Protein AF-0000000085726934 (afdb_homodimer)

Structure (mmCIF, N/CA/C/O backbone):
data_AF-0000000085726934-model_v1
#
loop_
_entity.id
_entity.type
_entity.pdbx_description
1 polymer 'DUF659 domain-containing protein'
#
loop_
_atom_site.group_PDB
_atom_site.id
_atom_site.type_symbol
_atom_site.label_atom_id
_atom_site.label_alt_id
_atom_site.label_comp_id
_atom_site.label_asym_id
_atom_site.label_entity_id
_atom_site.label_seq_id
_atom_site.pdbx_PDB_ins_code
_atom_site.Cartn_x
_atom_site.Cartn_y
_atom_site.Cartn_z
_atom_site.occupancy
_atom_site.B_iso_or_equiv
_atom_site.auth_seq_id
_atom_site.auth_comp_id
_atom_site.auth_asym_id
_atom_site.auth_atom_id
_atom_site.pdbx_PDB_model_num
ATOM 1 N N . MET A 1 1 ? -6.285 32.312 -2.844 1 32.03 1 MET A N 1
ATOM 2 C CA . MET A 1 1 ? -5.105 31.703 -2.227 1 32.03 1 MET A CA 1
ATOM 3 C C . MET A 1 1 ? -4.43 30.734 -3.186 1 32.03 1 MET A C 1
ATOM 5 O O . MET A 1 1 ? -5.094 29.906 -3.812 1 32.03 1 MET A O 1
ATOM 9 N N . LYS A 1 2 ? -3.428 31.094 -4.066 1 35.03 2 LYS A N 1
ATOM 10 C CA . LYS A 1 2 ? -2.637 30.422 -5.094 1 35.03 2 LYS A CA 1
ATOM 11 C C . LYS A 1 2 ? -2.084 29.094 -4.586 1 35.03 2 LYS A C 1
ATOM 13 O O . LYS A 1 2 ? -1.324 29.062 -3.615 1 35.03 2 LYS A O 1
ATOM 18 N N . GLN A 1 3 ? -2.773 28.094 -4.355 1 40.31 3 GLN A N 1
ATOM 19 C CA . GLN A 1 3 ? -2.27 26.781 -3.967 1 40.31 3 GLN A CA 1
ATOM 20 C C . GLN A 1 3 ? -0.998 26.438 -4.734 1 40.31 3 GLN A C 1
ATOM 22 O O . GLN A 1 3 ? -1.012 26.344 -5.965 1 40.31 3 GLN A O 1
ATOM 27 N N . SER A 1 4 ? 0.284 27.031 -4.434 1 38.62 4 SER A N 1
ATOM 28 C CA . SER A 1 4 ? 1.65 27.125 -4.938 1 38.62 4 SER A CA 1
ATOM 29 C C . SER A 1 4 ? 2.057 25.844 -5.668 1 38.62 4 SER A C 1
ATOM 31 O O . SER A 1 4 ? 1.816 24.734 -5.176 1 38.62 4 SER A O 1
ATOM 33 N N . THR A 1 5 ? 2.117 25.641 -6.93 1 44.34 5 THR A N 1
ATOM 34 C CA . THR A 1 5 ? 2.861 24.844 -7.895 1 44.34 5 THR A CA 1
ATOM 35 C C . THR A 1 5 ? 4.199 24.391 -7.309 1 44.34 5 THR A C 1
ATOM 37 O O . THR A 1 5 ? 4.984 23.719 -7.98 1 44.34 5 THR A O 1
ATOM 40 N N . LEU A 1 6 ? 4.773 25.125 -6.348 1 45.66 6 LEU A N 1
ATOM 41 C CA . LEU A 1 6 ? 6.039 25 -5.629 1 45.66 6 LEU A CA 1
ATOM 42 C C . LEU A 1 6 ? 6.18 23.625 -5.004 1 45.66 6 LEU A C 1
ATOM 44 O O . LEU A 1 6 ? 7.297 23.156 -4.746 1 45.66 6 LEU A O 1
ATOM 48 N N . ASP A 1 7 ? 5.094 22.922 -4.637 1 50.38 7 ASP A N 1
ATOM 49 C CA . ASP A 1 7 ? 5.117 21.703 -3.82 1 50.38 7 ASP A CA 1
ATOM 50 C C . ASP A 1 7 ? 5.574 20.5 -4.637 1 50.38 7 ASP A C 1
ATOM 52 O O . ASP A 1 7 ? 6.234 19.609 -4.109 1 50.38 7 ASP A O 1
ATOM 56 N N . LYS A 1 8 ? 5.145 20.406 -5.93 1 52.5 8 LYS A N 1
ATOM 57 C CA . LYS A 1 8 ? 5.555 19.312 -6.797 1 52.5 8 LYS A CA 1
ATOM 58 C C . LYS A 1 8 ? 7.07 19.281 -6.973 1 52.5 8 LYS A C 1
ATOM 60 O O . LYS A 1 8 ? 7.656 18.234 -7.23 1 52.5 8 LYS A O 1
ATOM 65 N N . HIS A 1 9 ? 7.715 20.5 -6.996 1 61.72 9 HIS A N 1
ATOM 66 C CA . HIS A 1 9 ? 9.156 20.578 -7.203 1 61.72 9 HIS A CA 1
ATOM 67 C C . HIS A 1 9 ? 9.898 20.641 -5.875 1 61.72 9 HIS A C 1
ATOM 69 O O . HIS A 1 9 ? 11.031 21.125 -5.816 1 61.72 9 HIS A O 1
ATOM 75 N N . ASN A 1 10 ? 9.242 20.359 -4.867 1 79.12 10 ASN A N 1
ATOM 76 C CA . ASN A 1 10 ? 9.914 20.312 -3.574 1 79.12 10 ASN A CA 1
ATOM 77 C C . ASN A 1 10 ? 10.844 19.109 -3.473 1 79.12 10 ASN A C 1
ATOM 79 O O . ASN A 1 10 ? 10.398 17.969 -3.549 1 79.12 10 ASN A O 1
ATOM 83 N N . PRO A 1 11 ? 12.141 19.406 -3.58 1 88.25 11 PRO A N 1
ATOM 84 C CA . PRO A 1 11 ? 13.117 18.312 -3.527 1 88.25 11 PRO A CA 1
ATOM 85 C C . PRO A 1 11 ? 12.836 17.328 -2.395 1 88.25 11 PRO A C 1
ATOM 87 O O . PRO A 1 11 ? 13.086 16.125 -2.537 1 88.25 11 PRO A O 1
ATOM 90 N N . THR A 1 12 ? 12.359 17.781 -1.267 1 89.62 12 THR A N 1
ATOM 91 C CA . THR A 1 12 ? 12.047 16.891 -0.143 1 89.62 12 THR A CA 1
ATOM 92 C C . THR A 1 12 ? 10.922 15.938 -0.503 1 89.62 12 THR A C 1
ATOM 94 O O . THR A 1 12 ? 10.992 14.742 -0.196 1 89.62 12 THR A O 1
ATOM 97 N N . LYS A 1 13 ? 9.883 16.469 -1.166 1 91.88 13 LYS A N 1
ATOM 98 C CA . LYS A 1 13 ? 8.758 15.617 -1.562 1 91.88 13 LYS A CA 1
ATOM 99 C C . LYS A 1 13 ? 9.195 14.586 -2.6 1 91.88 13 LYS A C 1
ATOM 101 O O . LYS A 1 13 ? 8.727 13.445 -2.582 1 91.88 13 LYS A O 1
ATOM 106 N N . GLN A 1 14 ? 10.008 15.039 -3.479 1 93.44 14 GLN A N 1
ATOM 107 C CA . GLN A 1 14 ? 10.531 14.117 -4.477 1 93.44 14 GLN A CA 1
ATOM 108 C C . GLN A 1 14 ? 11.297 12.969 -3.814 1 93.44 14 GLN A C 1
ATOM 110 O O . GLN A 1 14 ? 11.156 11.812 -4.215 1 93.44 14 GLN A O 1
ATOM 115 N N . LYS A 1 15 ? 12.156 13.25 -2.879 1 93.69 15 LYS A N 1
ATOM 116 C CA . LYS A 1 15 ? 12.906 12.227 -2.152 1 93.69 15 LYS A CA 1
ATOM 117 C C . LYS A 1 15 ? 11.961 11.281 -1.412 1 93.69 15 LYS A C 1
ATOM 119 O O . LYS A 1 15 ? 12.156 10.07 -1.427 1 93.69 15 LYS A O 1
ATOM 124 N N . LEU A 1 16 ? 10.945 11.844 -0.78 1 95 16 LEU A N 1
ATOM 125 C CA . LEU A 1 16 ? 9.984 11.023 -0.05 1 95 16 LEU A CA 1
ATOM 126 C C . LEU A 1 16 ? 9.211 10.117 -0.998 1 95 16 LEU A C 1
ATOM 128 O O . LEU A 1 16 ? 8.914 8.969 -0.657 1 95 16 LEU A O 1
ATOM 132 N N . LYS A 1 17 ? 8.891 10.641 -2.148 1 96.06 17 LYS A N 1
ATOM 133 C CA . LYS A 1 17 ? 8.227 9.852 -3.174 1 96.06 17 LYS A CA 1
ATOM 134 C C . LYS A 1 17 ? 9.078 8.648 -3.574 1 96.06 17 LYS A C 1
ATOM 136 O O . LYS A 1 17 ? 8.578 7.52 -3.631 1 96.06 17 LYS A O 1
ATOM 141 N N . GLU A 1 18 ? 10.305 8.914 -3.818 1 93.56 18 GLU A N 1
ATOM 142 C CA . GLU A 1 18 ? 11.211 7.852 -4.234 1 93.56 18 GLU A CA 1
ATOM 143 C C . GLU A 1 18 ? 11.383 6.801 -3.137 1 93.56 18 GLU A C 1
ATOM 145 O O . GLU A 1 18 ? 11.445 5.605 -3.42 1 93.56 18 GLU A O 1
ATOM 150 N N . ILE A 1 19 ? 11.477 7.211 -1.925 1 94.88 19 ILE A N 1
ATOM 151 C CA . ILE A 1 19 ? 11.586 6.289 -0.799 1 94.88 19 ILE A CA 1
ATOM 152 C C . ILE A 1 19 ? 10.336 5.418 -0.722 1 94.88 19 ILE A C 1
ATOM 154 O O . ILE A 1 19 ? 10.438 4.199 -0.559 1 94.88 19 ILE A O 1
ATOM 158 N N . ALA A 1 20 ? 9.195 6.023 -0.859 1 97.5 20 ALA A N 1
ATOM 159 C CA . ALA A 1 20 ? 7.945 5.277 -0.787 1 97.5 20 ALA A CA 1
ATOM 160 C C . ALA A 1 20 ? 7.844 4.262 -1.92 1 97.5 20 ALA A C 1
ATOM 162 O O . ALA A 1 20 ? 7.414 3.125 -1.706 1 97.5 20 ALA A O 1
ATOM 163 N N . TRP A 1 21 ? 8.242 4.688 -3.111 1 96.56 21 TRP A N 1
ATOM 164 C CA . TRP A 1 21 ? 8.234 3.781 -4.254 1 96.56 21 TRP A CA 1
ATOM 165 C C . TRP A 1 21 ? 9.18 2.605 -4.027 1 96.56 21 TRP A C 1
ATOM 167 O O . TRP A 1 21 ? 8.844 1.461 -4.34 1 96.56 21 TRP A O 1
ATOM 177 N N . ASP A 1 22 ? 10.312 2.854 -3.447 1 94.88 22 ASP A N 1
ATOM 178 C CA . ASP A 1 22 ? 11.281 1.804 -3.152 1 94.88 22 ASP A CA 1
ATOM 179 C C . ASP A 1 22 ? 10.719 0.813 -2.131 1 94.88 22 ASP A C 1
ATOM 181 O O . ASP A 1 22 ? 10.883 -0.399 -2.285 1 94.88 22 ASP A O 1
ATOM 185 N N . LYS A 1 23 ? 10.117 1.335 -1.142 1 95.44 23 LYS A N 1
ATOM 186 C CA . LYS A 1 23 ? 9.555 0.474 -0.104 1 95.44 23 LYS A CA 1
ATOM 187 C C . LYS A 1 23 ? 8.398 -0.362 -0.649 1 95.44 23 LYS A C 1
ATOM 189 O O . LYS A 1 23 ? 8.242 -1.527 -0.278 1 95.44 23 LYS A O 1
ATOM 194 N N . PHE A 1 24 ? 7.656 0.234 -1.553 1 97.38 24 PHE A N 1
ATOM 195 C CA . PHE A 1 24 ? 6.609 -0.524 -2.225 1 97.38 24 PHE A CA 1
ATOM 196 C C . PHE A 1 24 ? 7.203 -1.675 -3.029 1 97.38 24 PHE A C 1
ATOM 198 O O . PHE A 1 24 ? 6.73 -2.811 -2.941 1 97.38 24 PHE A O 1
ATOM 205 N N . ALA A 1 25 ? 8.156 -1.318 -3.807 1 93.56 25 ALA A N 1
ATOM 206 C CA . ALA A 1 25 ? 8.773 -2.328 -4.664 1 93.56 25 ALA A CA 1
ATOM 207 C C . ALA A 1 25 ? 9.383 -3.455 -3.832 1 93.56 25 ALA A C 1
ATOM 209 O O . ALA A 1 25 ? 9.234 -4.633 -4.168 1 93.56 25 ALA A O 1
ATOM 210 N N . GLU A 1 26 ? 10.086 -3.119 -2.75 1 93.12 26 GLU A N 1
ATOM 211 C CA . GLU A 1 26 ? 10.656 -4.113 -1.846 1 93.12 26 GLU A CA 1
ATOM 212 C C . GLU A 1 26 ? 9.586 -5.074 -1.339 1 93.12 26 GLU A C 1
ATOM 214 O O . GLU A 1 26 ? 9.758 -6.293 -1.42 1 93.12 26 GLU A O 1
ATOM 219 N N . TRP A 1 27 ? 8.523 -4.523 -0.876 1 93.88 27 TRP A N 1
ATOM 220 C CA . TRP A 1 27 ? 7.426 -5.34 -0.371 1 93.88 27 TRP A CA 1
ATOM 221 C C . TRP A 1 27 ? 6.785 -6.148 -1.495 1 93.88 27 TRP A C 1
ATOM 223 O O . TRP A 1 27 ? 6.543 -7.348 -1.344 1 93.88 27 TRP A O 1
ATOM 233 N N . GLY A 1 28 ? 6.496 -5.48 -2.643 1 93.06 28 GLY A N 1
ATOM 234 C CA . GLY A 1 28 ? 5.863 -6.152 -3.768 1 93.06 28 GLY A CA 1
ATOM 235 C C . GLY A 1 28 ? 6.645 -7.355 -4.258 1 93.06 28 GLY A C 1
ATOM 236 O O . GLY A 1 28 ? 6.066 -8.414 -4.504 1 93.06 28 GLY A O 1
ATOM 237 N N . TYR A 1 29 ? 7.914 -7.148 -4.348 1 86.12 29 TYR A N 1
ATOM 238 C CA . TYR A 1 29 ? 8.758 -8.234 -4.828 1 86.12 29 TYR A CA 1
ATOM 239 C C . TYR A 1 29 ? 8.859 -9.344 -3.791 1 86.12 29 TYR A C 1
ATOM 241 O O . TYR A 1 29 ? 8.883 -10.531 -4.137 1 86.12 29 TYR A O 1
ATOM 249 N N . GLU A 1 30 ? 8.953 -9 -2.518 1 86.5 30 GLU A N 1
ATOM 250 C CA . GLU A 1 30 ? 9.016 -9.961 -1.421 1 86.5 30 GLU A CA 1
ATOM 251 C C . GLU A 1 30 ? 7.785 -10.867 -1.411 1 86.5 30 GLU A C 1
ATOM 253 O O . GLU A 1 30 ? 7.898 -12.078 -1.187 1 86.5 30 GLU A O 1
ATOM 258 N N . VAL A 1 31 ? 6.602 -10.312 -1.727 1 85.62 31 VAL A N 1
ATOM 259 C CA . VAL A 1 31 ? 5.371 -11.086 -1.6 1 85.62 31 VAL A CA 1
ATOM 260 C C . VAL A 1 31 ? 4.957 -11.625 -2.967 1 85.62 31 VAL A C 1
ATOM 262 O O . VAL A 1 31 ? 3.922 -12.281 -3.094 1 85.62 31 VAL A O 1
ATOM 265 N N . GLY A 1 32 ? 5.66 -11.352 -4.012 1 84.38 32 GLY A N 1
ATOM 266 C CA . GLY A 1 32 ? 5.363 -11.859 -5.344 1 84.38 32 GLY A CA 1
ATOM 267 C C . GLY A 1 32 ? 4.199 -11.141 -6.008 1 84.38 32 GLY A C 1
ATOM 268 O O . GLY A 1 32 ? 3.391 -11.766 -6.695 1 84.38 32 GLY A O 1
ATOM 269 N N . LEU A 1 33 ? 4.086 -9.82 -5.812 1 89.69 33 LEU A N 1
ATOM 270 C CA . LEU A 1 33 ? 3.027 -9.008 -6.406 1 89.69 33 LEU A CA 1
ATOM 271 C C . LEU A 1 33 ? 3.236 -8.859 -7.91 1 89.69 33 LEU A C 1
ATOM 273 O O . LEU A 1 33 ? 4.328 -8.508 -8.359 1 89.69 33 LEU A O 1
ATOM 277 N N . ALA A 1 34 ? 2.135 -9.18 -8.695 1 84.62 34 ALA A N 1
ATOM 278 C CA . ALA A 1 34 ? 2.201 -9.039 -10.148 1 84.62 34 ALA A CA 1
ATOM 279 C C . ALA A 1 34 ? 2.443 -7.586 -10.547 1 84.62 34 ALA A C 1
ATOM 281 O O . ALA A 1 34 ? 1.939 -6.668 -9.898 1 84.62 34 ALA A O 1
ATOM 282 N N . PHE A 1 35 ? 3.129 -7.379 -11.656 1 88.38 35 PHE A N 1
ATOM 283 C CA . PHE A 1 35 ? 3.461 -6.035 -12.109 1 88.38 35 PHE A CA 1
ATOM 284 C C . PHE A 1 35 ? 2.199 -5.262 -12.484 1 88.38 35 PHE A C 1
ATOM 286 O O . PHE A 1 35 ? 2.145 -4.043 -12.328 1 88.38 35 PHE A O 1
ATOM 293 N N . ASN A 1 36 ? 1.195 -5.914 -12.891 1 85.5 36 ASN A N 1
ATOM 294 C CA . ASN A 1 36 ? -0.034 -5.266 -13.328 1 85.5 36 ASN A CA 1
ATOM 295 C C . ASN A 1 36 ? -0.847 -4.738 -12.156 1 85.5 36 ASN A C 1
ATOM 297 O O . ASN A 1 36 ? -1.786 -3.961 -12.336 1 85.5 36 ASN A O 1
ATOM 301 N N . ALA A 1 37 ? -0.494 -5.078 -10.969 1 90.88 37 ALA A N 1
ATOM 302 C CA . ALA A 1 37 ? -1.221 -4.676 -9.766 1 90.88 37 ALA A CA 1
ATOM 303 C C . ALA A 1 37 ? -1.262 -3.156 -9.633 1 90.88 37 ALA A C 1
ATOM 305 O O . ALA A 1 37 ? -2.166 -2.605 -9 1 90.88 37 ALA A O 1
ATOM 306 N N . VAL A 1 38 ? -0.292 -2.436 -10.266 1 95.25 38 VAL A N 1
ATOM 307 C CA . VAL A 1 38 ? -0.207 -0.988 -10.094 1 95.25 38 VAL A CA 1
ATOM 308 C C . VAL A 1 38 ? -1.044 -0.292 -11.164 1 95.25 38 VAL A C 1
ATOM 310 O O . VAL A 1 3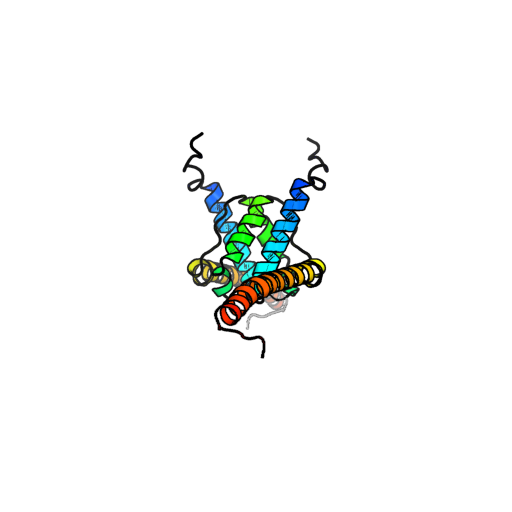8 ? -1.196 0.931 -11.141 1 95.25 38 VAL A O 1
ATOM 313 N N . ARG A 1 39 ? -1.614 -1.098 -12.062 1 90.44 39 ARG A N 1
ATOM 314 C CA . ARG A 1 39 ? -2.393 -0.515 -13.148 1 90.44 39 ARG A CA 1
ATOM 315 C C . ARG A 1 39 ? -3.826 -0.234 -12.711 1 90.44 39 ARG A C 1
ATOM 317 O O . ARG A 1 39 ? -4.559 0.491 -13.383 1 90.44 39 ARG A O 1
ATOM 324 N N . THR A 1 40 ? -4.23 -0.788 -11.586 1 91.19 40 THR A N 1
ATOM 325 C CA . THR A 1 40 ? -5.609 -0.656 -11.133 1 91.19 40 THR A CA 1
ATOM 326 C C . THR A 1 40 ? -5.836 0.707 -10.484 1 91.19 40 THR A C 1
ATOM 328 O O . THR A 1 40 ? -5.004 1.173 -9.695 1 91.19 40 THR A O 1
ATOM 331 N N . PRO A 1 41 ? -6.918 1.328 -10.836 1 93.75 41 PRO A N 1
ATOM 332 C CA . PRO A 1 41 ? -7.234 2.607 -10.195 1 93.75 41 PRO A CA 1
ATOM 333 C C . PRO A 1 41 ? -7.332 2.5 -8.672 1 93.75 41 PRO A C 1
ATOM 335 O O . PRO A 1 41 ? -7.039 3.465 -7.961 1 93.75 41 PRO A O 1
ATOM 338 N N . SER A 1 42 ? -7.703 1.332 -8.195 1 93.5 42 SER A N 1
ATOM 339 C CA . SER A 1 42 ? -7.84 1.111 -6.758 1 93.5 42 SER A CA 1
ATOM 340 C C . SER A 1 42 ? -6.496 1.245 -6.047 1 93.5 42 SER A C 1
ATOM 342 O O . SER A 1 42 ? -6.445 1.592 -4.867 1 93.5 42 SER A O 1
ATOM 344 N N . PHE A 1 43 ? -5.445 1.066 -6.812 1 97.56 43 PHE A N 1
ATOM 345 C CA . PHE A 1 43 ? -4.129 1.206 -6.199 1 97.56 43 PHE A CA 1
ATOM 346 C C . PHE A 1 43 ? -3.85 2.66 -5.84 1 97.56 43 PHE A C 1
ATOM 348 O O . PHE A 1 43 ? -3.436 2.959 -4.719 1 97.56 43 PHE A O 1
ATOM 355 N N . GLN A 1 44 ? -4.055 3.557 -6.738 1 98.06 44 GLN A N 1
ATOM 356 C CA . GLN A 1 44 ? -3.865 4.973 -6.449 1 98.06 44 GLN A CA 1
ATOM 357 C C . GLN A 1 44 ? -4.785 5.43 -5.316 1 98.06 44 GLN A C 1
ATOM 359 O O . GLN A 1 44 ? -4.395 6.25 -4.484 1 98.06 44 GLN A O 1
ATOM 364 N N . ALA A 1 45 ? -5.992 4.91 -5.281 1 97.5 45 ALA A N 1
ATOM 365 C CA . ALA A 1 45 ? -6.934 5.238 -4.215 1 97.5 45 ALA A CA 1
ATOM 366 C C . ALA A 1 45 ? -6.398 4.793 -2.855 1 97.5 45 ALA A C 1
ATOM 368 O O . ALA A 1 45 ? -6.523 5.52 -1.865 1 97.5 45 ALA A O 1
ATOM 369 N N . PHE A 1 46 ? -5.832 3.576 -2.836 1 98 46 PHE A N 1
ATOM 370 C CA . PHE A 1 46 ? -5.199 3.043 -1.634 1 98 46 PHE A CA 1
ATOM 371 C C . PHE A 1 46 ? -4.062 3.945 -1.174 1 98 46 PHE A C 1
ATOM 373 O O . PHE A 1 46 ? -4.008 4.34 -0.008 1 98 46 PHE A O 1
ATOM 380 N N . ILE A 1 47 ? -3.156 4.41 -2.1 1 98.56 47 ILE A N 1
ATOM 381 C CA . ILE A 1 47 ? -2.016 5.266 -1.786 1 98.56 47 ILE A CA 1
ATOM 382 C C . ILE A 1 47 ? -2.51 6.605 -1.243 1 98.56 47 ILE A C 1
ATOM 384 O O . ILE A 1 47 ? -1.983 7.109 -0.249 1 98.56 47 ILE A O 1
ATOM 388 N N . HIS A 1 48 ? -3.539 7.129 -1.854 1 98.12 48 HIS A N 1
ATOM 389 C CA . HIS A 1 48 ? -4.09 8.398 -1.396 1 98.12 48 HIS A CA 1
ATOM 390 C C . HIS A 1 48 ? -4.668 8.273 0.009 1 98.12 48 HIS A C 1
ATOM 392 O O . HIS A 1 48 ? -4.496 9.172 0.838 1 98.12 48 HIS A O 1
ATOM 398 N N . ALA A 1 49 ? -5.348 7.227 0.296 1 97.94 49 ALA A N 1
ATOM 399 C CA . ALA A 1 49 ? -5.969 7.027 1.604 1 97.94 49 ALA A CA 1
ATOM 400 C C . ALA A 1 49 ? -4.914 6.957 2.705 1 97.94 49 ALA A C 1
ATOM 402 O O . ALA A 1 49 ? -5.098 7.52 3.787 1 97.94 49 ALA A O 1
ATOM 403 N N . VAL A 1 50 ? -3.848 6.238 2.434 1 98.25 50 VAL A N 1
ATOM 404 C CA . VAL A 1 50 ? -2.756 6.18 3.4 1 98.25 50 VAL A CA 1
ATOM 405 C C . VAL A 1 50 ? -2.176 7.574 3.611 1 98.25 50 VAL A C 1
ATOM 407 O O . VAL A 1 50 ? -1.903 7.977 4.746 1 98.25 50 VAL A O 1
ATOM 410 N N . GLY A 1 51 ? -1.94 8.266 2.518 1 97.88 51 GLY A N 1
ATOM 411 C CA . GLY A 1 51 ? -1.439 9.625 2.607 1 97.88 51 GLY A CA 1
ATOM 412 C C . GLY A 1 51 ? -2.348 10.547 3.402 1 97.88 51 GLY A C 1
ATOM 413 O O . GLY A 1 51 ? -1.872 11.43 4.117 1 97.88 51 GLY A O 1
ATOM 414 N N . ASP A 1 52 ? -3.641 10.375 3.26 1 96.69 52 ASP A N 1
ATOM 415 C CA . ASP A 1 52 ? -4.613 11.18 3.99 1 96.69 52 ASP A CA 1
ATOM 416 C C . ASP A 1 52 ? -4.496 10.953 5.496 1 96.69 52 ASP A C 1
ATOM 418 O O . ASP A 1 52 ? -4.699 11.875 6.289 1 96.69 52 ASP A O 1
ATOM 422 N N . TYR A 1 53 ? -4.305 9.711 5.867 1 96 53 TYR A N 1
ATOM 423 C CA . TYR A 1 53 ? -4.043 9.438 7.273 1 96 53 TYR A CA 1
ATOM 424 C C . TYR A 1 53 ? -2.781 10.141 7.746 1 96 53 TYR A C 1
ATOM 426 O O . TYR A 1 53 ? -2.773 10.766 8.812 1 96 53 TYR A O 1
ATOM 434 N N . GLY A 1 54 ? -1.647 9.883 6.926 1 95.81 54 GLY A N 1
ATOM 435 C CA . GLY A 1 54 ? -0.398 10.555 7.25 1 95.81 54 GLY A CA 1
ATOM 436 C C . GLY A 1 54 ? 0.566 9.68 8.023 1 95.81 54 GLY A C 1
ATOM 437 O O . GLY A 1 54 ? 0.506 8.453 7.934 1 95.81 54 GLY A O 1
ATOM 438 N N . ARG A 1 55 ? 1.446 10.328 8.688 1 96.06 55 ARG A N 1
ATOM 439 C CA . ARG A 1 55 ? 2.562 9.656 9.352 1 96.06 55 ARG A CA 1
ATOM 440 C C . ARG A 1 55 ? 2.068 8.734 10.461 1 96.06 55 ARG A C 1
ATOM 442 O O . ARG A 1 55 ? 1.159 9.094 11.211 1 96.06 55 ARG A O 1
ATOM 449 N N . GLY A 1 56 ? 2.721 7.551 10.508 1 94.81 56 GLY A N 1
ATOM 450 C CA . GLY A 1 56 ? 2.504 6.676 11.648 1 94.81 56 GLY A CA 1
ATOM 451 C C . GLY A 1 56 ? 1.294 5.773 11.484 1 94.81 56 GLY A C 1
ATOM 452 O O . GLY A 1 56 ? 0.816 5.191 12.461 1 94.81 56 GLY A O 1
ATOM 453 N N . MET A 1 57 ? 0.797 5.645 10.352 1 96.12 57 MET A N 1
ATOM 454 C CA . MET A 1 57 ? -0.377 4.797 10.164 1 96.12 57 MET A CA 1
ATOM 455 C C . MET A 1 57 ? -0.036 3.332 10.406 1 96.12 57 MET A C 1
ATOM 457 O O . MET A 1 57 ? 0.942 2.818 9.867 1 96.12 57 MET A O 1
ATOM 461 N N . PRO A 1 58 ? -0.874 2.686 11.156 1 97 58 PRO A N 1
ATOM 462 C CA . PRO A 1 58 ? -0.651 1.243 11.297 1 97 58 PRO A CA 1
ATOM 463 C C . PRO A 1 58 ? -1.176 0.451 10.102 1 97 58 PRO A C 1
ATOM 465 O O . PRO A 1 58 ? -2.225 0.787 9.547 1 97 58 PRO A O 1
ATOM 468 N N . ALA A 1 59 ? -0.42 -0.561 9.648 1 97.19 59 ALA A N 1
ATOM 469 C CA . ALA A 1 59 ? -0.902 -1.499 8.641 1 97.19 59 ALA A CA 1
ATOM 470 C C . ALA A 1 59 ? -1.949 -2.443 9.227 1 97.19 59 ALA A C 1
ATOM 472 O O . ALA A 1 59 ? -1.964 -2.693 10.43 1 97.19 59 ALA A O 1
ATOM 473 N N . PRO A 1 60 ? -2.838 -2.902 8.422 1 95.81 60 PRO A N 1
ATOM 474 C CA . PRO A 1 60 ? -3.758 -3.926 8.922 1 95.81 60 PRO A CA 1
ATOM 475 C C . PRO A 1 60 ? -3.047 -5.227 9.297 1 95.81 60 PRO A C 1
ATOM 477 O O . PRO A 1 60 ? -2.055 -5.594 8.664 1 95.81 60 PRO A O 1
ATOM 480 N N . SER A 1 61 ? -3.594 -5.82 10.266 1 92.94 61 SER A N 1
ATOM 481 C CA . SER A 1 61 ? -3.09 -7.137 10.641 1 92.94 61 SER A CA 1
ATOM 482 C C . SER A 1 61 ? -3.65 -8.219 9.734 1 92.94 61 SER A C 1
ATOM 484 O O . SER A 1 61 ? -4.582 -7.977 8.961 1 92.94 61 SER A O 1
ATOM 486 N N . TYR A 1 62 ? -3.018 -9.406 9.906 1 89.44 62 TYR A N 1
ATOM 487 C CA . TYR A 1 62 ? -3.475 -10.586 9.172 1 89.44 62 TYR A CA 1
ATOM 488 C C . TYR A 1 62 ? -4.949 -10.859 9.453 1 89.44 62 TYR A C 1
ATOM 490 O O . TYR A 1 62 ? -5.727 -11.109 8.531 1 89.44 62 TYR A O 1
ATOM 498 N N . HIS A 1 63 ? -5.355 -10.773 10.672 1 88.25 63 HIS A N 1
ATOM 499 C CA . HIS A 1 63 ? -6.738 -11.039 11.055 1 88.25 63 HIS A CA 1
ATOM 500 C C . HIS A 1 63 ? -7.684 -10 10.453 1 88.25 63 HIS A C 1
ATOM 502 O O . HIS A 1 63 ? -8.742 -10.352 9.93 1 88.25 63 HIS A O 1
ATOM 508 N N . GLN A 1 64 ? -7.324 -8.766 10.484 1 90.94 64 GLN A N 1
ATOM 509 C CA . GLN A 1 64 ? -8.141 -7.711 9.898 1 90.94 64 GLN A CA 1
ATOM 510 C C . GLN A 1 64 ? -8.305 -7.914 8.391 1 90.94 64 GLN A C 1
ATOM 512 O O . GLN A 1 64 ? -9.406 -7.805 7.863 1 90.94 64 GLN A O 1
ATOM 517 N N . TYR A 1 65 ? -7.195 -8.203 7.715 1 91.44 65 TYR A N 1
ATOM 518 C CA . TYR A 1 65 ? -7.203 -8.352 6.266 1 91.44 65 TYR A CA 1
ATOM 519 C C . TYR A 1 65 ? -7.965 -9.602 5.848 1 91.44 65 TYR A C 1
ATOM 521 O O . TYR A 1 65 ? -8.758 -9.57 4.902 1 91.44 65 TYR A O 1
ATOM 529 N N . ARG A 1 66 ? -7.773 -10.719 6.621 1 83.5 66 ARG A N 1
ATOM 530 C CA . ARG A 1 66 ? -8.305 -12.016 6.234 1 83.5 66 ARG A CA 1
ATOM 531 C C . ARG A 1 66 ? -9.781 -12.141 6.602 1 83.5 66 ARG A C 1
ATOM 533 O O . ARG A 1 66 ? -10.547 -12.789 5.891 1 83.5 66 ARG A O 1
ATOM 540 N N . HIS A 1 67 ? -10.141 -11.508 7.668 1 78 67 HIS A N 1
ATOM 541 C CA . HIS A 1 67 ? -11.5 -11.773 8.125 1 78 67 HIS A CA 1
ATOM 542 C C . HIS A 1 67 ? -12.344 -10.5 8.109 1 78 67 HIS A C 1
ATOM 544 O O . HIS A 1 67 ? -13.352 -10.422 7.406 1 78 67 HIS A O 1
ATOM 550 N N . THR A 1 68 ? -11.984 -9.5 8.805 1 80.75 68 THR A N 1
ATOM 551 C CA . THR A 1 68 ? -12.805 -8.312 9.016 1 80.75 68 THR A CA 1
ATOM 552 C C . THR A 1 68 ? -13 -7.547 7.711 1 80.75 68 THR A C 1
ATOM 554 O O . THR A 1 68 ? -14.133 -7.254 7.32 1 80.75 68 THR A O 1
ATOM 557 N N . LEU A 1 69 ? -12.008 -7.289 7.059 1 82.81 69 LEU A N 1
ATOM 558 C CA . LEU A 1 69 ? -12.078 -6.473 5.852 1 82.81 69 LEU A CA 1
ATOM 559 C C . LEU A 1 69 ? -12.688 -7.262 4.695 1 82.81 69 LEU A C 1
ATOM 561 O O . LEU A 1 69 ? -13.43 -6.707 3.883 1 82.81 69 LEU A O 1
ATOM 565 N N . LEU A 1 70 ? -12.328 -8.516 4.629 1 77.19 70 LEU A N 1
ATOM 566 C CA . LEU A 1 70 ? -12.93 -9.359 3.605 1 77.19 70 LEU A CA 1
ATOM 567 C C . LEU A 1 70 ? -14.445 -9.398 3.758 1 77.19 70 LEU A C 1
ATOM 569 O O . LEU A 1 70 ? -15.18 -9.211 2.783 1 77.19 70 LEU A O 1
ATOM 573 N N . ASN A 1 71 ? -14.844 -9.641 5.008 1 73.5 71 ASN A N 1
ATOM 574 C CA . ASN A 1 71 ? -16.281 -9.68 5.266 1 73.5 71 ASN A CA 1
ATOM 575 C C . ASN A 1 71 ? -16.953 -8.359 4.91 1 73.5 71 ASN A C 1
ATOM 577 O O . ASN A 1 71 ? -18.047 -8.344 4.348 1 73.5 71 ASN A O 1
ATOM 581 N N . LYS A 1 72 ? -16.359 -7.332 5.254 1 76.69 72 LYS A N 1
ATOM 582 C CA . LYS A 1 72 ? -16.875 -6.008 4.918 1 76.69 72 LYS A CA 1
ATOM 583 C C . LYS A 1 72 ? -16.984 -5.832 3.404 1 76.69 72 LYS A C 1
ATOM 585 O O . LYS A 1 72 ? -17.984 -5.297 2.91 1 76.69 72 LYS A O 1
ATOM 590 N N . GLN A 1 73 ? -15.961 -6.32 2.652 1 69.19 73 GLN A N 1
ATOM 591 C CA . GLN A 1 73 ? -15.953 -6.191 1.2 1 69.19 73 GLN A CA 1
ATOM 592 C C . GLN A 1 73 ? -17.016 -7.078 0.559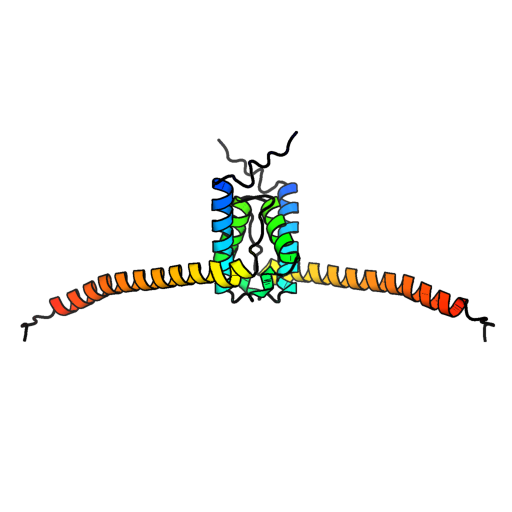 1 69.19 73 GLN A C 1
ATOM 594 O O . GLN A 1 73 ? -17.641 -6.691 -0.43 1 69.19 73 GLN A O 1
ATOM 599 N N . LEU A 1 74 ? -17.172 -8.234 1.139 1 66.81 74 LEU A N 1
ATOM 600 C CA . LEU A 1 74 ? -18.219 -9.141 0.662 1 66.81 74 LEU A CA 1
ATOM 601 C C . LEU A 1 74 ? -19.594 -8.508 0.825 1 66.81 74 LEU A C 1
ATOM 603 O O . LEU A 1 74 ? -20.438 -8.609 -0.069 1 66.81 74 LEU A O 1
ATOM 607 N N . VAL A 1 75 ? -19.734 -7.891 1.874 1 64.81 75 VAL A N 1
ATOM 608 C CA . VAL A 1 75 ? -21 -7.215 2.141 1 64.81 75 VAL A CA 1
ATOM 609 C C . VAL A 1 75 ? -21.203 -6.082 1.138 1 64.81 75 VAL A C 1
ATOM 611 O O . VAL A 1 75 ? -22.281 -5.914 0.587 1 64.81 75 VAL A O 1
ATOM 614 N N . LYS A 1 76 ? -20.125 -5.371 0.867 1 64.12 76 LYS A N 1
ATOM 615 C CA . LYS A 1 76 ? -20.203 -4.285 -0.104 1 64.12 76 LYS A CA 1
ATOM 616 C C . LYS A 1 76 ? -20.531 -4.812 -1.498 1 64.12 76 LYS A C 1
ATOM 618 O O . LYS A 1 76 ? -21.312 -4.203 -2.232 1 64.12 76 LYS A O 1
ATOM 623 N N . THR A 1 77 ? -19.844 -5.883 -1.769 1 57.38 77 THR A N 1
ATOM 624 C CA . THR A 1 77 ? -20.094 -6.496 -3.068 1 57.38 77 THR A CA 1
ATOM 625 C C . THR A 1 77 ? -21.531 -7.02 -3.152 1 57.38 77 THR A C 1
ATOM 627 O O . THR A 1 77 ? -22.203 -6.852 -4.176 1 57.38 77 THR A O 1
ATOM 630 N N . LYS A 1 78 ? -21.953 -7.711 -2.096 1 58.25 78 LYS A N 1
ATOM 631 C CA . LYS A 1 78 ? -23.344 -8.172 -2.043 1 58.25 78 LYS A CA 1
ATOM 632 C C . LYS A 1 78 ? -24.312 -7 -2.139 1 58.25 78 LYS A C 1
ATOM 634 O O . LYS A 1 78 ? -25.328 -7.082 -2.846 1 58.25 78 LYS A O 1
ATOM 639 N N . GLU A 1 79 ? -23.953 -5.98 -1.443 1 55.62 79 GLU A N 1
ATOM 640 C CA . GLU A 1 79 ? -24.781 -4.781 -1.498 1 55.62 79 GLU A CA 1
ATOM 641 C C . GLU A 1 79 ? -24.766 -4.168 -2.896 1 55.62 79 GLU A C 1
ATOM 643 O O . GLU A 1 79 ? -25.797 -3.68 -3.371 1 55.62 79 GLU A O 1
ATOM 648 N N . PHE A 1 80 ? -23.625 -4.191 -3.424 1 48.66 80 PHE A N 1
ATOM 649 C CA . PHE A 1 80 ? -23.484 -3.709 -4.793 1 48.66 80 PHE A CA 1
ATOM 650 C C . PHE A 1 80 ? -24.312 -4.562 -5.75 1 48.66 80 PHE A C 1
ATOM 652 O O . PHE A 1 80 ? -25.062 -4.031 -6.57 1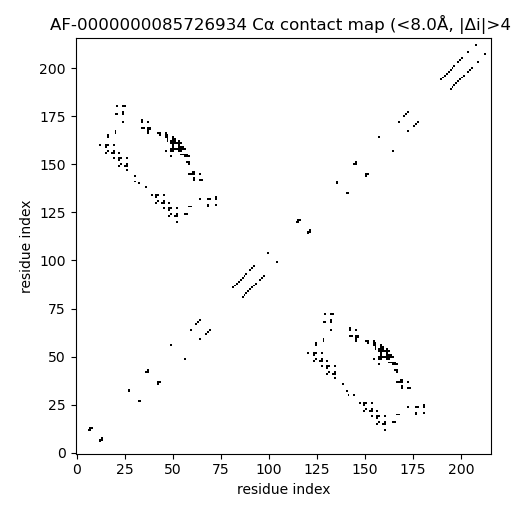 48.66 80 PHE A O 1
ATOM 659 N N . VAL A 1 81 ? -24.109 -5.848 -5.617 1 49.06 81 VAL A N 1
ATOM 660 C CA . VAL A 1 81 ? -24.875 -6.762 -6.453 1 49.06 81 VAL A CA 1
ATOM 661 C C . VAL A 1 81 ? -26.359 -6.598 -6.164 1 49.06 81 VAL A C 1
ATOM 663 O O . VAL A 1 81 ? -27.188 -6.551 -7.09 1 49.06 81 VAL A O 1
ATOM 666 N N . GLU A 1 82 ? -26.656 -6.477 -4.93 1 52.16 82 GLU A N 1
ATOM 667 C CA . GLU A 1 82 ? -28.062 -6.312 -4.539 1 52.16 82 GLU A CA 1
ATOM 668 C C . GLU A 1 82 ? -28.609 -4.973 -5.023 1 52.16 82 GLU A C 1
ATOM 670 O O . GLU A 1 82 ? -29.781 -4.879 -5.402 1 52.16 82 GLU A O 1
ATOM 675 N N . SER A 1 83 ? -27.781 -4.027 -4.977 1 48.72 83 SER A N 1
ATOM 676 C CA . SER A 1 83 ? -28.203 -2.734 -5.504 1 48.72 83 SER A CA 1
ATOM 677 C C . SER A 1 83 ? -28.453 -2.809 -7.008 1 48.72 83 SER A C 1
ATOM 679 O O . SER A 1 83 ? -29.375 -2.18 -7.516 1 48.72 83 SER A O 1
ATOM 681 N N . PHE A 1 84 ? -27.5 -3.514 -7.59 1 43.84 84 PHE A N 1
ATOM 682 C CA . PHE A 1 84 ? -27.703 -3.742 -9.016 1 43.84 84 PHE A CA 1
ATOM 683 C C . PHE A 1 84 ? -28.953 -4.59 -9.25 1 43.84 84 PHE A C 1
ATOM 685 O O . PHE A 1 84 ? -29.734 -4.316 -10.156 1 43.84 84 PHE A O 1
ATOM 692 N N . ARG A 1 85 ? -29.078 -5.617 -8.492 1 44.34 85 ARG A N 1
ATOM 693 C CA . ARG A 1 85 ? -30.281 -6.434 -8.578 1 44.34 85 ARG A CA 1
ATOM 694 C C . ARG A 1 85 ? -31.531 -5.602 -8.305 1 44.34 85 ARG A C 1
ATOM 696 O O . ARG A 1 85 ? -32.531 -5.742 -8.992 1 44.34 85 ARG A O 1
ATOM 703 N N . ALA A 1 86 ? -31.344 -4.926 -7.34 1 46.09 86 ALA A N 1
ATOM 704 C CA . ALA A 1 86 ? -32.469 -4.043 -7.043 1 46.09 86 ALA A CA 1
ATOM 705 C C . ALA A 1 86 ? -32.75 -3.088 -8.203 1 46.09 86 ALA A C 1
ATOM 707 O O . ALA A 1 86 ? -33.906 -2.84 -8.555 1 46.09 86 ALA A O 1
ATOM 708 N N . HIS A 1 87 ? -31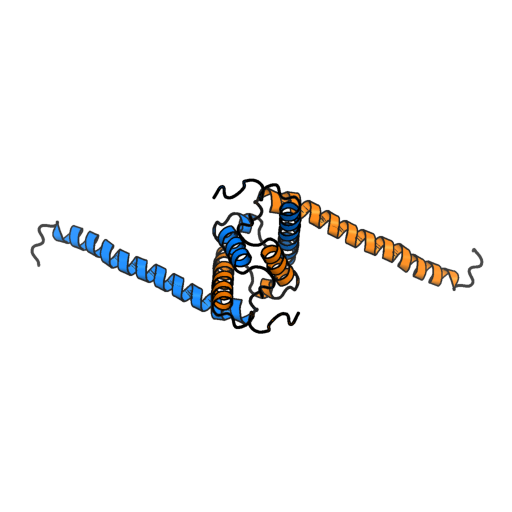.578 -2.588 -8.703 1 42.16 87 HIS A N 1
ATOM 709 C CA . HIS A 1 87 ? -31.734 -1.725 -9.867 1 42.16 87 HIS A CA 1
ATOM 710 C C . HIS A 1 87 ? -32.188 -2.521 -11.086 1 42.16 87 HIS A C 1
ATOM 712 O O . HIS A 1 87 ? -33 -2.033 -11.891 1 42.16 87 HIS A O 1
ATOM 718 N N . TRP A 1 88 ? -31.594 -3.637 -11.133 1 39.53 88 TRP A N 1
ATOM 719 C CA . TRP A 1 88 ? -32.031 -4.523 -12.211 1 39.53 88 TRP A CA 1
ATOM 720 C C . TRP A 1 88 ? -33.5 -4.875 -12.062 1 39.53 88 TRP A C 1
ATOM 722 O O . TRP A 1 88 ? -34.25 -4.906 -13.047 1 39.53 88 TRP A O 1
ATOM 732 N N . LYS A 1 89 ? -33.812 -5.215 -10.836 1 42.97 89 LYS A N 1
ATOM 733 C CA . LYS A 1 89 ? -35.219 -5.469 -10.602 1 42.97 89 LYS A CA 1
ATOM 734 C C . LYS A 1 89 ? -36.062 -4.242 -10.938 1 42.97 89 LYS A C 1
ATOM 736 O O . LYS A 1 89 ? -37.156 -4.363 -11.492 1 42.97 89 LYS A O 1
ATOM 741 N N . THR A 1 90 ? -35.406 -3.15 -10.508 1 41.94 90 THR A N 1
ATOM 742 C CA . THR A 1 90 ? -36.188 -1.939 -10.797 1 41.94 90 THR A CA 1
ATOM 743 C C . THR A 1 90 ? -36.156 -1.635 -12.297 1 41.94 90 THR A C 1
ATOM 745 O O . THR A 1 90 ? -37.188 -1.312 -12.883 1 41.94 90 THR A O 1
ATOM 748 N N . TYR A 1 91 ? -34.938 -1.75 -12.75 1 38.94 91 TYR A N 1
ATOM 749 C CA . TYR A 1 91 ? -34.875 -1.418 -14.164 1 38.94 91 TYR A CA 1
ATOM 750 C C . TYR A 1 91 ? -35.344 -2.578 -15.023 1 38.94 91 TYR A C 1
ATOM 752 O O . TYR A 1 91 ? -35.938 -2.369 -16.094 1 38.94 91 TYR A O 1
ATOM 760 N N . GLY A 1 92 ? -34.938 -3.762 -14.57 1 37.81 92 GLY A N 1
ATOM 761 C CA . GLY A 1 92 ? -35.438 -4.922 -15.281 1 37.81 92 GLY A CA 1
ATOM 762 C C . GLY A 1 92 ? -36.969 -4.992 -15.312 1 37.81 92 GLY A C 1
ATOM 763 O O . GLY A 1 92 ? -37.562 -5.395 -16.312 1 37.81 92 GLY A O 1
ATOM 764 N N . CYS A 1 93 ? -37.312 -4.734 -14.047 1 41.88 93 CYS A N 1
ATOM 765 C CA . CYS A 1 93 ? -38.781 -4.773 -14.008 1 41.88 93 CYS A CA 1
ATOM 766 C C . CYS A 1 93 ? -39.375 -3.594 -14.766 1 41.88 93 CYS A C 1
ATOM 768 O O . CYS A 1 93 ? -40.438 -3.715 -15.367 1 41.88 93 CYS A O 1
ATOM 770 N N . SER A 1 94 ? -38.594 -2.506 -14.648 1 44.06 94 SER A N 1
ATOM 771 C CA . SER A 1 94 ? -39.188 -1.407 -15.414 1 44.06 94 SER A CA 1
ATOM 772 C C . SER A 1 94 ? -39.156 -1.698 -16.906 1 44.06 94 SER A C 1
ATOM 774 O O . SER A 1 94 ? -40 -1.198 -17.656 1 44.06 94 SER A O 1
ATOM 776 N N . ILE A 1 95 ? -38.062 -2.471 -17.281 1 37.34 95 ILE A N 1
ATOM 777 C CA . ILE A 1 95 ? -38 -2.797 -18.688 1 37.34 95 ILE A CA 1
ATOM 778 C C . ILE A 1 95 ? -39.031 -3.879 -19.031 1 37.34 95 ILE A C 1
ATOM 780 O O . ILE A 1 95 ? -39.719 -3.783 -20.047 1 37.34 95 ILE A O 1
ATOM 784 N N . MET A 1 96 ? -38.938 -4.922 -18.094 1 34.88 96 MET A N 1
ATOM 785 C CA . MET A 1 96 ? -39.875 -6.012 -18.344 1 34.88 96 MET A CA 1
ATOM 786 C C . MET A 1 96 ? -41.344 -5.531 -18.188 1 34.88 96 MET A C 1
ATOM 788 O O . MET A 1 96 ? -42.219 -5.934 -18.953 1 34.88 96 MET A O 1
ATOM 792 N N . SER A 1 97 ? -41.5 -4.762 -17.141 1 39.16 97 SER A N 1
ATOM 793 C CA . SER A 1 97 ? -42.844 -4.227 -17.031 1 39.16 97 SER A CA 1
ATOM 794 C C . SER A 1 97 ? -43.219 -3.396 -18.25 1 39.16 97 SER A C 1
ATOM 796 O O . SER A 1 97 ? -44.344 -3.475 -18.75 1 39.16 97 SER A O 1
ATOM 798 N N . ASP A 1 98 ? -42.156 -2.697 -18.734 1 37.78 98 ASP A N 1
ATOM 799 C CA . ASP A 1 98 ? -42.469 -1.931 -19.922 1 37.78 98 ASP A CA 1
ATOM 800 C C . ASP A 1 98 ? -42.719 -2.852 -21.125 1 37.78 98 ASP A C 1
ATOM 802 O O . ASP A 1 98 ? -43.531 -2.557 -22 1 37.78 98 ASP A O 1
ATOM 806 N N . PHE A 1 99 ? -41.844 -3.885 -21.156 1 37.16 99 PHE A N 1
ATOM 807 C CA . PHE A 1 99 ? -42 -4.871 -22.219 1 37.16 99 PHE A CA 1
ATOM 808 C C . PHE A 1 99 ? -43.375 -5.523 -22.172 1 37.16 99 PHE A C 1
ATOM 810 O O . PHE A 1 99 ? -44 -5.738 -23.219 1 37.16 99 PHE A O 1
ATOM 817 N N . TRP A 1 100 ? -43.688 -5.855 -20.953 1 36.91 100 TRP A N 1
ATOM 818 C CA . TRP A 1 100 ? -45 -6.535 -20.875 1 36.91 100 TRP A CA 1
ATOM 819 C C . TRP A 1 100 ? -46.125 -5.555 -21.109 1 36.91 100 TRP A C 1
ATOM 821 O O . TRP A 1 100 ? -47.188 -5.926 -21.656 1 36.91 100 TRP A O 1
ATOM 831 N N . THR A 1 101 ? -45.938 -4.344 -20.516 1 35.91 101 THR A N 1
ATOM 832 C CA . THR A 1 101 ? -47.094 -3.477 -20.688 1 35.91 101 THR A CA 1
ATOM 833 C C . THR A 1 101 ? -47.25 -3.039 -22.141 1 35.91 101 THR A C 1
ATOM 835 O O . THR A 1 101 ? -48.312 -2.609 -22.562 1 35.91 101 THR A O 1
ATOM 838 N N . ASP A 1 102 ? -46.062 -2.965 -22.812 1 36.5 102 ASP A N 1
ATOM 839 C CA . ASP A 1 102 ? -46.438 -2.594 -24.188 1 36.5 102 ASP A CA 1
ATOM 840 C C . ASP A 1 102 ? -47.188 -3.723 -24.875 1 36.5 102 ASP A C 1
ATOM 842 O O . ASP A 1 102 ? -47.531 -3.609 -26.047 1 36.5 102 ASP A O 1
ATOM 846 N N . GLY A 1 103 ? -46.844 -4.945 -24.656 1 32.97 103 GLY A N 1
ATOM 847 C CA . GLY A 1 103 ? -47.781 -5.836 -25.344 1 32.97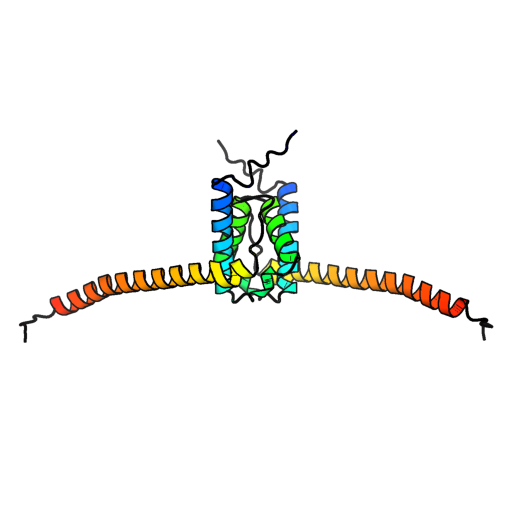 103 GLY A CA 1
ATOM 848 C C . GLY A 1 103 ? -49.219 -5.691 -24.875 1 32.97 103 GLY A C 1
ATOM 849 O O . GLY A 1 103 ? -49.469 -5.172 -23.781 1 32.97 103 GLY A O 1
ATOM 850 N N . LYS A 1 104 ? -50.219 -5.527 -25.828 1 32 104 LYS A N 1
ATOM 851 C CA . LYS A 1 104 ? -51.656 -5.68 -25.844 1 32 104 LYS A CA 1
ATOM 852 C C . LYS A 1 104 ? -52.094 -6.93 -25.094 1 32 104 LYS A C 1
ATOM 854 O O . LYS A 1 104 ? -52.531 -7.914 -25.688 1 32 104 LYS A O 1
ATOM 859 N N . GLY A 1 105 ? -51.375 -7.297 -24.016 1 29.69 105 GLY A N 1
ATOM 860 C CA . GLY A 1 105 ? -51.844 -8.289 -23.062 1 29.69 105 GLY A CA 1
ATOM 861 C C . GLY A 1 105 ? -53.125 -7.883 -22.344 1 29.69 105 GLY A C 1
ATOM 862 O O . GLY A 1 105 ? -53.281 -6.734 -21.922 1 29.69 105 GLY A O 1
ATOM 863 N N . ARG A 1 106 ? -54.219 -8.312 -22.812 1 30.64 106 ARG A N 1
ATOM 864 C CA . ARG A 1 106 ? -55.156 -9.367 -22.375 1 30.64 106 ARG A CA 1
ATOM 865 C C . ARG A 1 106 ? -54.5 -10.25 -21.312 1 30.64 106 ARG A C 1
ATOM 867 O O . ARG A 1 106 ? -53.344 -10.672 -21.469 1 30.64 106 ARG A O 1
ATOM 874 N N . ALA A 1 107 ? -54.438 -9.82 -20.141 1 29.67 107 ALA A N 1
ATOM 875 C CA . ALA A 1 107 ? -54.469 -10.656 -18.938 1 29.67 107 ALA A CA 1
ATOM 876 C C . ALA A 1 107 ? -55.219 -11.969 -19.203 1 29.67 107 ALA A C 1
ATOM 878 O O . ALA A 1 107 ? -56.375 -11.969 -19.609 1 29.67 107 ALA A O 1
ATOM 879 N N . LEU A 1 108 ? -54.531 -13.016 -19.922 1 25.84 108 LEU A N 1
ATOM 880 C CA . LEU A 1 108 ? -55.219 -14.289 -19.766 1 25.84 108 LEU A CA 1
ATOM 881 C C . LEU A 1 108 ? -55.438 -14.609 -18.281 1 25.84 108 LEU A C 1
ATOM 883 O O . LEU A 1 108 ? -54.656 -14.148 -17.438 1 25.84 108 LEU A O 1
ATOM 887 N N . MET B 1 1 ? 8.07 18.797 25.375 1 31.8 1 MET B N 1
ATOM 888 C CA . MET B 1 1 ? 6.805 18.891 24.641 1 31.8 1 MET B CA 1
ATOM 889 C C . MET B 1 1 ? 6.129 17.516 24.562 1 31.8 1 MET B C 1
ATOM 891 O O . MET B 1 1 ? 6.777 16.516 24.234 1 31.8 1 MET B O 1
ATOM 895 N N . LYS B 1 2 ? 5.195 17.062 25.469 1 35 2 LYS B N 1
ATOM 896 C CA . LYS B 1 2 ? 4.445 15.82 25.656 1 35 2 LYS B CA 1
ATOM 897 C C . LYS B 1 2 ? 3.803 15.383 24.344 1 35 2 LYS B C 1
ATOM 899 O O . LYS B 1 2 ? 3.021 16.125 23.75 1 35 2 LYS B O 1
ATOM 904 N N . GLN B 1 3 ? 4.418 14.852 23.391 1 40.38 3 GLN B N 1
ATOM 905 C CA . GLN B 1 3 ? 3.791 14.32 22.188 1 40.38 3 GLN B CA 1
ATOM 906 C C . GLN B 1 3 ? 2.488 13.602 22.531 1 40.38 3 GLN B C 1
ATOM 908 O O . GLN B 1 3 ? 2.49 12.617 23.266 1 40.38 3 GLN B O 1
ATOM 913 N N . SER B 1 4 ? 1.289 14.305 22.906 1 38.72 4 SER B N 1
ATOM 914 C CA . SER B 1 4 ? -0.054 14.039 23.406 1 38.72 4 SER B CA 1
ATOM 915 C C . SER B 1 4 ? -0.571 12.688 22.922 1 38.72 4 SER B C 1
ATOM 917 O O . SER B 1 4 ? -0.388 12.328 21.75 1 38.72 4 SER B O 1
ATOM 919 N N . THR B 1 5 ? -0.681 11.586 23.594 1 44.25 5 THR B N 1
ATOM 920 C CA . THR B 1 5 ? -1.488 10.375 23.625 1 44.25 5 THR B CA 1
ATOM 921 C C . THR B 1 5 ? -2.834 10.609 22.938 1 44.25 5 THR B C 1
ATOM 923 O O . THR B 1 5 ? -3.68 9.711 22.906 1 44.25 5 THR B O 1
ATOM 926 N N . LEU B 1 6 ? -3.342 11.844 22.891 1 45.69 6 LEU B N 1
ATOM 927 C CA . LEU B 1 6 ? -4.602 12.367 22.375 1 45.69 6 LEU B CA 1
ATOM 928 C C . LEU B 1 6 ? -4.805 11.953 20.922 1 45.69 6 LEU B C 1
ATOM 930 O O . LEU B 1 6 ? -5.941 11.898 20.438 1 45.69 6 LEU B O 1
ATOM 934 N N . ASP B 1 7 ? -3.73 11.742 20.125 1 50.38 7 ASP B N 1
ATOM 935 C CA . ASP B 1 7 ? -3.795 11.586 18.672 1 50.38 7 ASP B CA 1
ATOM 936 C C . ASP B 1 7 ? -4.312 10.195 18.297 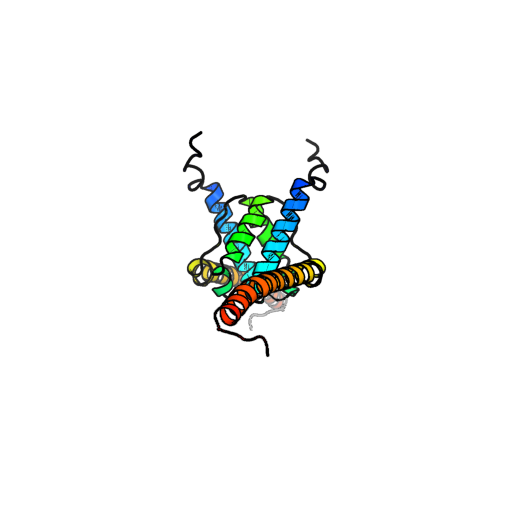1 50.38 7 ASP B C 1
ATOM 938 O O . ASP B 1 7 ? -4.992 10.039 17.281 1 50.38 7 ASP B O 1
ATOM 942 N N . LYS B 1 8 ? -3.898 9.133 19.062 1 52.31 8 LYS B N 1
ATOM 943 C CA . LYS B 1 8 ? -4.367 7.777 18.797 1 52.31 8 LYS B CA 1
ATOM 944 C C . LYS B 1 8 ? -5.887 7.688 18.906 1 52.31 8 LYS B C 1
ATOM 946 O O . LYS B 1 8 ? -6.523 6.91 18.203 1 52.31 8 LYS B O 1
ATOM 951 N N . HIS B 1 9 ? -6.477 8.484 19.891 1 61.47 9 HIS B N 1
ATOM 952 C CA . HIS B 1 9 ? -7.918 8.43 20.109 1 61.47 9 HIS B CA 1
ATOM 953 C C . HIS B 1 9 ? -8.641 9.508 19.297 1 61.47 9 HIS B C 1
ATOM 955 O O . HIS B 1 9 ? -9.75 9.906 19.641 1 61.47 9 HIS B O 1
ATOM 961 N N . ASN B 1 10 ? -7.984 10.062 18.422 1 79.5 10 ASN B N 1
ATOM 962 C CA . ASN B 1 10 ? -8.641 11.039 17.547 1 79.5 10 ASN B CA 1
ATOM 963 C C . ASN B 1 10 ? -9.609 10.367 16.594 1 79.5 10 ASN B C 1
ATOM 965 O O . ASN B 1 10 ? -9.211 9.547 15.758 1 79.5 10 ASN B O 1
ATOM 969 N N . PRO B 1 11 ? -10.898 10.531 16.891 1 88.38 11 PRO B N 1
ATOM 970 C CA . PRO B 1 11 ? -11.914 9.898 16.047 1 88.38 11 PRO B CA 1
ATOM 971 C C . PRO B 1 11 ? -11.656 10.117 14.562 1 88.38 11 PRO B C 1
ATOM 973 O O . PRO B 1 11 ? -11.961 9.234 13.742 1 88.38 11 PRO B O 1
ATOM 976 N N . THR B 1 12 ? -11.133 11.242 14.164 1 89.81 12 THR B N 1
ATOM 977 C CA . THR B 1 12 ? -10.844 11.516 12.766 1 89.81 12 THR B CA 1
ATOM 978 C C . THR B 1 12 ? -9.758 10.578 12.242 1 89.81 12 THR B C 1
ATOM 980 O O . THR B 1 12 ? -9.875 10.039 11.141 1 89.81 12 THR B O 1
ATOM 983 N N . LYS B 1 13 ? -8.711 10.375 13.055 1 91.94 13 LYS B N 1
ATOM 984 C CA . LYS B 1 13 ? -7.633 9.477 12.648 1 91.94 13 LYS B CA 1
ATOM 985 C C . LYS B 1 13 ? -8.125 8.039 12.547 1 91.94 13 LYS B C 1
ATOM 987 O O . LYS B 1 13 ? -7.695 7.289 11.664 1 91.94 13 LYS B O 1
ATOM 992 N N . GLN B 1 14 ? -8.93 7.688 13.477 1 93.44 14 GLN B N 1
ATOM 993 C CA . GLN B 1 14 ? -9.508 6.348 13.43 1 93.44 14 GLN B CA 1
ATOM 994 C C . GLN B 1 14 ? -10.305 6.137 12.148 1 93.44 14 GLN B C 1
ATOM 996 O O . GLN B 1 14 ? -10.227 5.078 11.523 1 93.44 14 GLN B O 1
ATOM 1001 N N . LYS B 1 15 ? -11.141 7.078 11.773 1 93.75 15 LYS B N 1
ATOM 1002 C CA . LYS B 1 15 ? -11.914 7 10.539 1 93.75 15 LYS B CA 1
ATOM 1003 C C . LYS B 1 15 ? -11 6.91 9.32 1 93.75 15 LYS B C 1
ATOM 1005 O O . LYS B 1 15 ? -11.242 6.117 8.414 1 93.75 15 LYS B O 1
ATOM 1010 N N . LEU B 1 16 ? -9.953 7.715 9.312 1 95 16 LEU B N 1
ATOM 1011 C CA . LEU B 1 16 ? -9.008 7.703 8.203 1 95 16 LEU B CA 1
ATOM 1012 C C . LEU B 1 16 ? -8.297 6.359 8.109 1 95 16 LEU B C 1
ATOM 1014 O O . LEU B 1 16 ? -8.039 5.859 7.008 1 95 16 LEU B O 1
ATOM 1018 N N . LYS B 1 17 ? -7.965 5.805 9.258 1 96.06 17 LYS B N 1
ATOM 1019 C CA . LYS B 1 17 ? -7.352 4.48 9.305 1 96.06 17 LYS B CA 1
ATOM 1020 C C . LYS B 1 17 ? -8.258 3.43 8.672 1 96.06 17 LYS B C 1
ATOM 1022 O O . LYS B 1 17 ? -7.809 2.633 7.84 1 96.06 17 LYS B O 1
ATOM 1027 N N . GLU B 1 18 ? -9.484 3.471 9.047 1 93.62 18 GLU B N 1
ATOM 1028 C CA . GLU B 1 18 ? -10.445 2.502 8.531 1 93.62 18 GLU B CA 1
ATOM 1029 C C . GLU B 1 18 ? -10.633 2.66 7.023 1 93.62 18 GLU B C 1
ATOM 1031 O O . GLU B 1 18 ? -10.758 1.671 6.297 1 93.62 18 GLU B O 1
ATOM 1036 N N . ILE B 1 19 ? -10.695 3.854 6.559 1 94.81 19 ILE B N 1
ATOM 1037 C CA . ILE B 1 19 ? -10.82 4.117 5.129 1 94.81 19 ILE B CA 1
ATOM 1038 C C . ILE B 1 19 ? -9.609 3.553 4.391 1 94.81 19 ILE B C 1
ATOM 1040 O O . ILE B 1 19 ? -9.758 2.887 3.361 1 94.81 19 ILE B O 1
ATOM 1044 N N . ALA B 1 20 ? -8.453 3.791 4.91 1 97.5 20 ALA B N 1
ATOM 1045 C CA . ALA B 1 20 ? -7.227 3.309 4.273 1 97.5 20 ALA B CA 1
ATOM 1046 C C . ALA B 1 20 ? -7.191 1.784 4.234 1 97.5 20 ALA B C 1
ATOM 1048 O O . ALA B 1 20 ? -6.805 1.19 3.227 1 97.5 20 ALA B O 1
ATOM 1049 N N . TRP B 1 21 ? -7.59 1.164 5.34 1 96.5 21 TRP B N 1
ATOM 1050 C CA . TRP B 1 21 ? -7.637 -0.293 5.395 1 96.5 21 TRP B CA 1
ATOM 1051 C C . TRP B 1 21 ? -8.625 -0.844 4.375 1 96.5 21 TRP B C 1
ATOM 1053 O O . TRP B 1 21 ? -8.344 -1.84 3.703 1 96.5 21 TRP B O 1
ATOM 1063 N N . ASP B 1 22 ? -9.734 -0.19 4.207 1 94.88 22 ASP B N 1
ATOM 1064 C CA . ASP B 1 22 ? -10.742 -0.607 3.234 1 94.88 22 ASP B CA 1
ATOM 1065 C C . ASP B 1 22 ? -10.203 -0.496 1.809 1 94.88 22 ASP B C 1
ATOM 1067 O O . ASP B 1 22 ? -10.422 -1.39 0.987 1 94.88 22 ASP B O 1
ATOM 1071 N N . LYS B 1 23 ? -9.555 0.58 1.549 1 95.38 23 LYS B N 1
ATOM 1072 C CA . LYS B 1 23 ? -9.008 0.785 0.21 1 95.38 23 LYS B CA 1
ATOM 1073 C C . LYS B 1 23 ? -7.902 -0.222 -0.093 1 95.38 23 LYS B C 1
ATOM 1075 O O . LYS B 1 23 ? -7.785 -0.705 -1.222 1 95.38 23 LYS B O 1
ATOM 1080 N N . PHE B 1 24 ? -7.148 -0.555 0.938 1 97.38 24 PHE B N 1
ATOM 1081 C CA . PHE B 1 24 ? -6.145 -1.603 0.778 1 97.38 24 PHE B CA 1
ATOM 1082 C C . PHE B 1 24 ? -6.805 -2.936 0.439 1 97.38 24 PHE B C 1
ATOM 1084 O O . PHE B 1 24 ? -6.379 -3.625 -0.489 1 97.38 24 PHE B O 1
ATOM 1091 N N . ALA B 1 25 ? -7.762 -3.254 1.229 1 93.38 25 ALA B N 1
ATOM 1092 C CA . ALA B 1 25 ? -8.438 -4.531 1.034 1 93.38 25 ALA B CA 1
ATOM 1093 C C . ALA B 1 25 ? -9.078 -4.609 -0.351 1 93.38 25 ALA B C 1
ATOM 1095 O O . ALA B 1 25 ? -8.984 -5.641 -1.026 1 93.38 25 ALA B O 1
ATOM 1096 N N . GLU B 1 26 ? -9.758 -3.543 -0.786 1 92.94 26 GLU B N 1
ATOM 1097 C CA . GLU B 1 26 ? -10.344 -3.479 -2.119 1 92.94 26 GLU B CA 1
ATOM 1098 C C . GLU B 1 26 ? -9.305 -3.762 -3.199 1 92.94 26 GLU B C 1
ATOM 1100 O O . GLU B 1 26 ? -9.523 -4.609 -4.07 1 92.94 26 GLU B O 1
ATOM 1105 N N . TRP B 1 27 ? -8.211 -3.092 -3.094 1 93.75 27 TRP B N 1
ATOM 1106 C CA . TRP B 1 27 ? -7.137 -3.281 -4.062 1 93.75 27 TRP B CA 1
ATOM 1107 C C . TRP B 1 27 ? -6.547 -4.684 -3.957 1 93.75 27 TRP B C 1
ATOM 1109 O O . TRP B 1 27 ? -6.352 -5.359 -4.973 1 93.75 27 TRP B O 1
ATOM 1119 N N . GLY B 1 28 ? -6.254 -5.141 -2.717 1 92.94 28 GLY B N 1
ATOM 1120 C CA . GLY B 1 28 ? -5.668 -6.453 -2.506 1 92.94 28 GLY B CA 1
ATOM 1121 C C . GLY B 1 28 ? -6.508 -7.578 -3.086 1 92.94 28 GLY B C 1
ATOM 1122 O O . GLY B 1 28 ? -5.98 -8.477 -3.742 1 92.94 28 GLY B O 1
ATOM 1123 N N . TYR B 1 29 ? -7.77 -7.465 -2.855 1 85.88 29 TYR B N 1
ATOM 1124 C CA . TYR B 1 29 ? -8.664 -8.5 -3.354 1 85.88 29 TYR B CA 1
ATOM 1125 C C . TYR B 1 29 ? -8.797 -8.43 -4.871 1 85.88 29 TYR B C 1
ATOM 1127 O O . TYR B 1 29 ? -8.883 -9.461 -5.543 1 85.88 29 TYR B O 1
ATOM 1135 N N . GLU B 1 30 ? -8.844 -7.227 -5.43 1 86.31 30 GLU B N 1
ATOM 1136 C CA . GLU B 1 30 ? -8.93 -7.016 -6.871 1 86.31 30 GLU B CA 1
ATOM 1137 C C . GLU B 1 30 ? -7.738 -7.652 -7.59 1 86.31 30 GLU B C 1
ATOM 1139 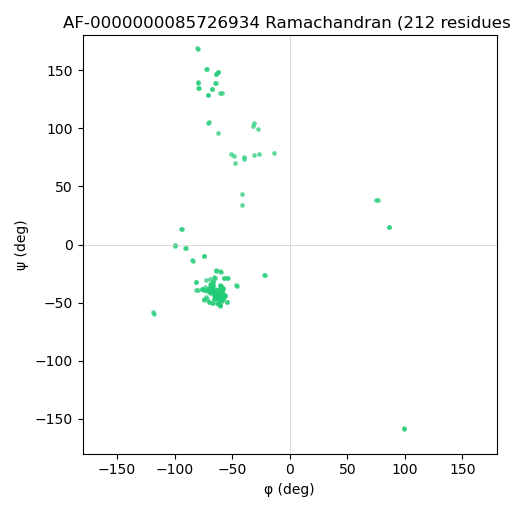O O . GLU B 1 30 ? -7.895 -8.258 -8.648 1 86.31 30 GLU B O 1
ATOM 1144 N N . VAL B 1 31 ? -6.539 -7.578 -6.973 1 85.62 31 VAL B N 1
ATOM 1145 C CA . VAL B 1 31 ? -5.34 -8.039 -7.664 1 85.62 31 VAL B CA 1
ATOM 1146 C C . VAL B 1 31 ? -4.973 -9.438 -7.188 1 85.62 31 VAL B C 1
ATOM 1148 O O . VAL B 1 31 ? -3.961 -10 -7.613 1 85.62 31 VAL B O 1
ATOM 1151 N N . GLY B 1 32 ? -5.68 -10.023 -6.312 1 84.19 32 GLY B N 1
ATOM 1152 C CA . GLY B 1 32 ? -5.434 -11.375 -5.832 1 84.19 32 GLY B CA 1
ATOM 1153 C C . GLY B 1 32 ? -4.254 -11.469 -4.879 1 84.19 32 GLY B C 1
ATOM 1154 O O . GLY B 1 32 ? -3.486 -12.43 -4.922 1 84.19 32 GLY B O 1
ATOM 1155 N N . LEU B 1 33 ? -4.078 -10.469 -4 1 89.5 33 LEU B N 1
ATOM 1156 C CA . LEU B 1 33 ? -2.996 -10.438 -3.021 1 89.5 33 LEU B CA 1
ATOM 1157 C C . LEU B 1 33 ? -3.223 -11.484 -1.93 1 89.5 33 LEU B C 1
ATOM 1159 O O . LEU B 1 33 ? -4.309 -11.547 -1.348 1 89.5 33 LEU B O 1
ATOM 1163 N N . ALA B 1 34 ? -2.15 -12.32 -1.681 1 84.5 34 ALA B N 1
ATOM 1164 C CA . ALA B 1 34 ? -2.232 -13.328 -0.627 1 84.5 34 ALA B CA 1
ATOM 1165 C C . ALA B 1 34 ? -2.424 -12.68 0.74 1 84.5 34 ALA B C 1
ATOM 1167 O O . ALA B 1 34 ? -1.869 -11.609 1.01 1 84.5 34 ALA B O 1
ATOM 1168 N N . PHE B 1 35 ? -3.123 -13.352 1.631 1 88.19 35 PHE B N 1
ATOM 1169 C CA . PHE B 1 35 ? -3.41 -12.812 2.957 1 88.19 35 PHE B CA 1
ATOM 1170 C C . PHE B 1 35 ? -2.127 -12.648 3.764 1 88.19 35 PHE B C 1
ATOM 1172 O O . PHE B 1 35 ? -2.014 -11.734 4.582 1 88.19 35 PHE B O 1
ATOM 1179 N N . ASN B 1 36 ? -1.176 -13.43 3.51 1 85.25 36 ASN B N 1
ATOM 1180 C CA . ASN B 1 36 ? 0.07 -13.391 4.27 1 85.25 36 ASN B CA 1
ATOM 1181 C C . ASN B 1 36 ? 0.926 -12.188 3.887 1 85.25 36 ASN B C 1
ATOM 1183 O O . ASN B 1 36 ? 1.894 -11.867 4.578 1 85.25 36 ASN B O 1
ATOM 1187 N N . ALA B 1 37 ? 0.589 -11.484 2.861 1 90.88 37 ALA B N 1
ATOM 1188 C CA . ALA B 1 37 ? 1.352 -10.344 2.369 1 90.88 37 ALA B CA 1
ATOM 1189 C C . ALA B 1 37 ? 1.455 -9.25 3.436 1 90.88 37 ALA B C 1
ATOM 1191 O O . ALA B 1 37 ? 2.391 -8.453 3.42 1 90.88 37 ALA B O 1
ATOM 1192 N N . VAL B 1 38 ? 0.511 -9.234 4.418 1 95.19 38 VAL B N 1
ATOM 1193 C CA . VAL B 1 38 ? 0.487 -8.164 5.41 1 95.19 38 VAL B CA 1
ATOM 1194 C C . VAL B 1 38 ? 1.33 -8.555 6.617 1 95.19 38 VAL B C 1
ATOM 1196 O O . VAL B 1 38 ? 1.516 -7.758 7.539 1 95.19 38 VAL B O 1
ATOM 1199 N N . ARG B 1 39 ? 1.857 -9.781 6.566 1 90.31 39 ARG B N 1
ATOM 1200 C CA . ARG B 1 39 ? 2.635 -10.266 7.703 1 90.31 39 ARG B CA 1
ATOM 1201 C C . ARG B 1 39 ? 4.09 -9.812 7.602 1 90.31 39 ARG B C 1
ATOM 1203 O O . ARG B 1 39 ? 4.84 -9.891 8.578 1 90.31 39 ARG B O 1
ATOM 1210 N N . THR B 1 40 ? 4.496 -9.32 6.449 1 91.25 40 THR B N 1
ATOM 1211 C CA . THR B 1 40 ? 5.891 -8.945 6.23 1 91.25 40 THR B CA 1
ATOM 1212 C C . THR B 1 40 ? 6.184 -7.574 6.84 1 91.25 40 THR B C 1
ATOM 1214 O O . THR B 1 40 ? 5.387 -6.645 6.703 1 91.25 40 THR B O 1
ATOM 1217 N N . PRO B 1 41 ? 7.281 -7.477 7.52 1 93.69 41 PRO B N 1
ATOM 1218 C CA . PRO B 1 41 ? 7.66 -6.176 8.07 1 93.69 41 PRO B CA 1
ATOM 1219 C C . PRO B 1 41 ? 7.777 -5.094 6.996 1 93.69 41 PRO B C 1
ATOM 1221 O O . PRO B 1 41 ? 7.543 -3.916 7.273 1 93.69 41 PRO B O 1
ATOM 1224 N N . SER B 1 42 ? 8.117 -5.504 5.785 1 93.44 42 SER B N 1
ATOM 1225 C CA . SER B 1 42 ? 8.266 -4.562 4.68 1 93.44 42 SER B CA 1
ATOM 1226 C C . SER B 1 42 ? 6.941 -3.885 4.348 1 93.44 42 SER B C 1
ATOM 1228 O O . SER B 1 42 ? 6.926 -2.76 3.844 1 93.44 42 SER B O 1
ATOM 1230 N N . PHE B 1 43 ? 5.875 -4.535 4.746 1 97.62 43 PHE B N 1
ATOM 1231 C CA . PHE B 1 43 ? 4.574 -3.932 4.48 1 97.62 43 PHE B CA 1
ATOM 1232 C C . PHE B 1 43 ? 4.363 -2.699 5.355 1 97.62 43 PHE B C 1
ATOM 1234 O O . PHE B 1 43 ? 3.982 -1.638 4.855 1 97.62 43 PHE B O 1
ATOM 1241 N N . GLN B 1 44 ? 4.582 -2.807 6.613 1 98.06 44 GLN B N 1
ATOM 1242 C CA . GLN B 1 44 ? 4.457 -1.657 7.504 1 98.06 44 GLN B CA 1
ATOM 1243 C C . GLN B 1 44 ? 5.414 -0.54 7.098 1 98.06 44 GLN B C 1
ATOM 1245 O O . GLN B 1 44 ? 5.07 0.641 7.184 1 98.06 44 GLN B O 1
ATOM 1250 N N . ALA B 1 45 ? 6.598 -0.9 6.656 1 97.44 45 ALA B N 1
ATOM 1251 C CA . ALA B 1 45 ? 7.57 0.083 6.191 1 97.44 45 ALA B CA 1
ATOM 1252 C C . ALA B 1 45 ? 7.043 0.848 4.98 1 97.44 45 ALA B C 1
ATOM 1254 O O . ALA B 1 45 ? 7.219 2.064 4.883 1 97.44 45 ALA B O 1
ATOM 1255 N N . PHE B 1 46 ? 6.43 0.099 4.047 1 98 46 PHE B N 1
ATOM 1256 C CA . PHE B 1 46 ? 5.797 0.689 2.871 1 98 46 PHE B CA 1
ATOM 1257 C C . PHE B 1 46 ? 4.707 1.673 3.279 1 98 46 PHE B C 1
ATOM 1259 O O . PHE B 1 46 ? 4.691 2.816 2.82 1 98 46 PHE B O 1
ATOM 1266 N N . ILE B 1 47 ? 3.812 1.312 4.258 1 98.56 47 ILE B N 1
ATOM 1267 C CA . ILE B 1 47 ? 2.713 2.152 4.723 1 98.56 47 ILE B CA 1
ATOM 1268 C C . ILE B 1 47 ? 3.271 3.414 5.379 1 98.56 47 ILE B C 1
ATOM 1270 O O . ILE B 1 47 ? 2.787 4.52 5.125 1 98.56 47 ILE B O 1
ATOM 1274 N N . HIS B 1 48 ? 4.297 3.242 6.16 1 98.19 48 HIS B N 1
ATOM 1275 C CA . HIS B 1 48 ? 4.906 4.391 6.816 1 98.19 48 HIS B CA 1
ATOM 1276 C C . HIS B 1 48 ? 5.508 5.355 5.797 1 98.19 48 HIS B C 1
ATOM 1278 O O . HIS B 1 48 ? 5.387 6.574 5.941 1 98.19 48 HIS B O 1
ATOM 1284 N N . ALA B 1 49 ? 6.152 4.871 4.801 1 97.94 49 ALA B N 1
ATOM 1285 C CA . ALA B 1 49 ? 6.789 5.711 3.789 1 97.94 49 ALA B CA 1
ATOM 1286 C C . ALA B 1 49 ? 5.754 6.543 3.037 1 97.94 49 ALA B C 1
ATOM 1288 O O . ALA B 1 49 ? 5.98 7.723 2.762 1 97.94 49 ALA B O 1
ATOM 1289 N N . VAL B 1 50 ? 4.652 5.906 2.686 1 98.25 50 VAL B N 1
ATOM 1290 C CA . VAL B 1 50 ? 3.58 6.645 2.031 1 98.25 50 VAL B CA 1
ATOM 1291 C C . VAL B 1 50 ? 3.055 7.73 2.967 1 98.25 50 VAL B C 1
ATOM 1293 O O . VAL B 1 50 ? 2.816 8.867 2.539 1 98.25 50 VAL B O 1
ATOM 1296 N N . GLY B 1 51 ? 2.83 7.359 4.207 1 97.88 51 GLY B N 1
ATOM 1297 C CA . GLY B 1 51 ? 2.385 8.328 5.191 1 97.88 51 GLY B CA 1
ATOM 1298 C C . GLY B 1 51 ? 3.34 9.492 5.359 1 97.88 51 GLY B C 1
AT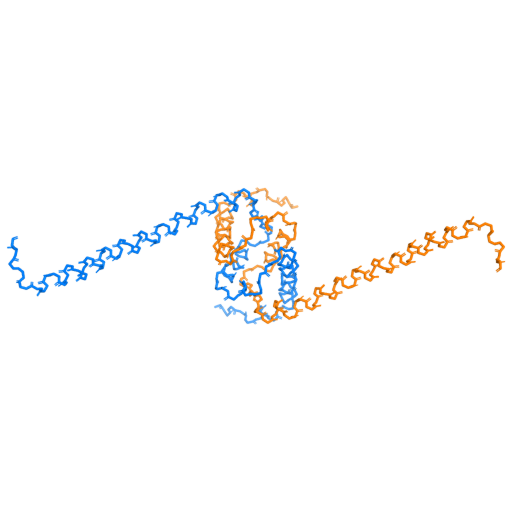OM 1299 O O . GLY B 1 51 ? 2.912 10.633 5.57 1 97.88 51 GLY B O 1
ATOM 1300 N N . ASP B 1 52 ? 4.625 9.227 5.305 1 96.62 52 ASP B N 1
ATOM 1301 C CA . ASP B 1 52 ? 5.645 10.266 5.426 1 96.62 52 ASP B CA 1
ATOM 1302 C C . ASP B 1 52 ? 5.547 11.266 4.277 1 96.62 52 ASP B C 1
ATOM 1304 O O . ASP B 1 52 ? 5.797 12.453 4.461 1 96.62 52 ASP B O 1
ATOM 1308 N N . TYR B 1 53 ? 5.312 10.758 3.104 1 96 53 TYR B N 1
ATOM 1309 C CA . TYR B 1 53 ? 5.074 11.648 1.979 1 96 53 TYR B CA 1
ATOM 1310 C C . TYR B 1 53 ? 3.85 12.523 2.23 1 96 53 TYR B C 1
ATOM 1312 O O . TYR B 1 53 ? 3.891 13.742 2.012 1 96 53 TYR B O 1
ATOM 1320 N N . GLY B 1 54 ? 2.686 11.789 2.582 1 95.88 54 GLY B N 1
ATOM 1321 C CA . GLY B 1 54 ? 1.472 12.523 2.898 1 95.88 54 GLY B CA 1
ATOM 1322 C C . GLY B 1 54 ? 0.49 12.586 1.744 1 95.88 54 GLY B C 1
ATOM 1323 O O . GLY B 1 54 ? 0.503 11.719 0.866 1 95.88 54 GLY B O 1
ATOM 1324 N N . ARG B 1 55 ? -0.349 13.547 1.825 1 96.12 55 ARG B N 1
ATOM 1325 C CA . ARG B 1 55 ? -1.479 13.656 0.908 1 96.12 55 ARG B CA 1
ATOM 1326 C C . ARG B 1 55 ? -1.002 13.883 -0.523 1 96.12 55 ARG B C 1
ATOM 1328 O O . ARG B 1 55 ? -0.067 14.648 -0.758 1 96.12 55 ARG B O 1
ATOM 1335 N N . GLY B 1 56 ? -1.712 13.172 -1.443 1 94.88 56 GLY B N 1
ATOM 1336 C CA . GLY B 1 56 ? -1.511 13.461 -2.854 1 94.88 56 GLY B CA 1
ATOM 1337 C C . GLY B 1 56 ? -0.345 12.703 -3.461 1 94.88 56 GLY B C 1
ATOM 1338 O O . GLY B 1 56 ? 0.124 13.047 -4.551 1 94.88 56 GLY B O 1
ATOM 1339 N N . MET B 1 57 ? 0.13 11.734 -2.824 1 96.19 57 MET B N 1
ATOM 1340 C CA . MET B 1 57 ? 1.262 10.992 -3.367 1 96.19 57 MET B CA 1
ATOM 1341 C C . MET B 1 57 ? 0.862 10.234 -4.633 1 96.19 57 MET B C 1
ATOM 1343 O O . MET B 1 57 ? -0.148 9.531 -4.648 1 96.19 57 MET B O 1
ATOM 1347 N N . PRO B 1 58 ? 1.692 10.352 -5.633 1 97 58 PRO B N 1
ATOM 1348 C CA . PRO B 1 58 ? 1.412 9.531 -6.809 1 97 58 PRO B CA 1
ATOM 1349 C C . PRO B 1 58 ? 1.885 8.086 -6.645 1 97 58 PRO B C 1
ATOM 1351 O O . PRO B 1 58 ? 2.939 7.84 -6.051 1 97 58 PRO B O 1
ATOM 1354 N N . ALA B 1 59 ? 1.085 7.117 -7.109 1 97.25 59 ALA B N 1
ATOM 1355 C CA . ALA B 1 59 ? 1.515 5.723 -7.176 1 97.25 59 ALA B CA 1
ATOM 1356 C C . ALA B 1 59 ? 2.531 5.512 -8.289 1 97.25 59 ALA B C 1
ATOM 1358 O O . ALA B 1 59 ? 2.557 6.27 -9.266 1 97.25 59 ALA B O 1
ATOM 1359 N N . PRO B 1 60 ? 3.393 4.57 -8.133 1 95.88 60 PRO B N 1
ATOM 1360 C CA . PRO B 1 60 ? 4.281 4.25 -9.258 1 95.88 60 PRO B CA 1
ATOM 1361 C C . PRO B 1 60 ? 3.525 3.723 -10.477 1 95.88 60 PRO B C 1
ATOM 1363 O O . PRO B 1 60 ? 2.508 3.041 -10.328 1 95.88 60 PRO B O 1
ATOM 1366 N N . SER B 1 61 ? 4.059 4.062 -11.562 1 93.12 61 SER B N 1
ATOM 1367 C CA . SER B 1 61 ? 3.512 3.514 -12.805 1 93.12 61 SER B CA 1
ATOM 1368 C C . SER B 1 61 ? 4.008 2.094 -13.047 1 93.12 61 SER B C 1
ATOM 1370 O O . SER B 1 61 ? 4.934 1.63 -12.375 1 93.12 61 SER B O 1
ATOM 1372 N N . TYR B 1 62 ? 3.326 1.479 -14.047 1 89.62 62 TYR B N 1
ATOM 1373 C CA . TYR B 1 62 ? 3.723 0.14 -14.477 1 89.62 62 TYR B CA 1
ATOM 1374 C C . TYR B 1 62 ? 5.188 0.112 -14.898 1 89.62 62 TYR B C 1
ATOM 1376 O O . TYR B 1 62 ? 5.934 -0.787 -14.5 1 89.62 62 TYR B O 1
ATOM 1384 N N . HIS B 1 63 ? 5.621 1.082 -15.625 1 88.75 63 HIS B N 1
ATOM 1385 C CA . HIS B 1 63 ? 7 1.145 -16.109 1 88.75 63 HIS B CA 1
ATOM 1386 C C . HIS B 1 63 ? 7.977 1.317 -14.945 1 88.75 63 HIS B C 1
ATOM 1388 O O . HIS B 1 63 ? 9.008 0.643 -14.883 1 88.75 63 HIS B O 1
ATOM 1394 N N . GLN B 1 64 ? 7.656 2.156 -14.016 1 91.25 64 GLN B N 1
ATOM 1395 C CA . GLN B 1 64 ? 8.5 2.357 -12.844 1 91.25 64 GLN B CA 1
ATOM 1396 C C . GLN B 1 64 ? 8.625 1.074 -12.031 1 91.25 64 GLN B C 1
ATOM 1398 O O . GLN B 1 64 ? 9.727 0.692 -11.625 1 91.25 64 GLN B O 1
ATOM 1403 N N . TYR B 1 65 ? 7.512 0.421 -11.781 1 91.69 65 TYR B N 1
ATOM 1404 C CA . TYR B 1 65 ? 7.48 -0.779 -10.953 1 91.69 65 TYR B CA 1
ATOM 1405 C C . TYR B 1 65 ? 8.18 -1.94 -11.648 1 91.69 65 TYR B C 1
ATOM 1407 O O . TYR B 1 65 ? 8.953 -2.674 -11.016 1 91.69 65 TYR B O 1
ATOM 1415 N N . ARG B 1 66 ? 7.957 -2.07 -12.984 1 83.81 66 ARG B N 1
ATOM 1416 C CA . ARG B 1 66 ? 8.422 -3.232 -13.734 1 83.81 66 ARG B CA 1
ATOM 1417 C C . ARG B 1 66 ? 9.898 -3.092 -14.102 1 83.81 66 ARG B C 1
ATOM 1419 O O . ARG B 1 66 ? 10.633 -4.082 -14.148 1 83.81 66 ARG B O 1
ATOM 1426 N N . HIS B 1 67 ? 10.312 -1.872 -14.32 1 78.31 67 HIS B N 1
ATOM 1427 C CA . HIS B 1 67 ? 11.664 -1.751 -14.844 1 78.31 67 HIS B CA 1
ATOM 1428 C C . HIS B 1 67 ? 12.555 -0.964 -13.891 1 78.31 67 HIS B C 1
ATOM 1430 O O . HIS B 1 67 ? 13.562 -1.486 -13.398 1 78.31 67 HIS B O 1
ATOM 1436 N N . THR B 1 68 ? 12.25 0.212 -13.562 1 81 68 THR B N 1
ATOM 1437 C CA . THR B 1 68 ? 13.117 1.114 -12.82 1 81 68 THR B CA 1
ATOM 1438 C C . THR B 1 68 ? 13.32 0.614 -11.391 1 81 68 THR B C 1
ATOM 1440 O O . THR B 1 68 ? 14.453 0.465 -10.938 1 81 68 THR B O 1
ATOM 1443 N N . LEU B 1 69 ? 12.336 0.322 -10.75 1 83.19 69 LEU B N 1
ATOM 1444 C CA . LEU B 1 69 ? 12.414 -0.069 -9.344 1 83.19 69 LEU B CA 1
ATOM 1445 C C . LEU B 1 69 ? 12.969 -1.481 -9.203 1 83.19 69 LEU B C 1
ATOM 1447 O O . LEU B 1 69 ? 13.719 -1.768 -8.266 1 83.19 69 LEU B O 1
ATOM 1451 N N . LEU B 1 70 ? 12.57 -2.334 -10.094 1 77.44 70 LEU B N 1
ATOM 1452 C CA . LEU B 1 70 ? 13.117 -3.684 -10.078 1 77.44 70 LEU B CA 1
ATOM 1453 C C . LEU B 1 70 ? 14.633 -3.654 -10.242 1 77.44 70 LEU B C 1
ATOM 1455 O O . LEU B 1 70 ? 15.359 -4.301 -9.477 1 77.44 70 LEU B O 1
ATOM 1459 N N . ASN B 1 71 ? 15.031 -2.873 -11.242 1 73.94 71 ASN B N 1
ATOM 1460 C CA . ASN B 1 71 ? 16.469 -2.764 -11.469 1 73.94 71 ASN B CA 1
ATOM 1461 C C . ASN B 1 71 ? 17.188 -2.195 -10.242 1 73.94 71 ASN B C 1
ATOM 1463 O O . ASN B 1 71 ? 18.266 -2.656 -9.883 1 73.94 71 ASN B O 1
ATOM 1467 N N . LYS B 1 72 ? 16.641 -1.245 -9.695 1 77.31 72 LYS B N 1
ATOM 1468 C CA . LYS B 1 72 ? 17.188 -0.66 -8.484 1 77.31 72 LYS B CA 1
ATOM 1469 C C . LYS B 1 72 ? 17.281 -1.694 -7.363 1 77.31 72 LYS B C 1
ATOM 1471 O O . LYS B 1 72 ? 18.281 -1.765 -6.652 1 77.31 72 LYS B O 1
ATOM 1476 N N . GLN B 1 73 ? 16.219 -2.543 -7.227 1 69.56 73 GLN B N 1
ATOM 1477 C CA . GLN B 1 73 ? 16.172 -3.557 -6.176 1 69.56 73 GLN B CA 1
ATOM 1478 C C . GLN B 1 73 ? 17.188 -4.668 -6.449 1 69.56 73 GLN B C 1
ATOM 1480 O O . GLN B 1 73 ? 17.812 -5.191 -5.52 1 69.56 73 GLN B O 1
ATOM 1485 N N . LEU B 1 74 ? 17.312 -4.984 -7.699 1 67.06 74 LEU B N 1
ATOM 1486 C CA . LEU B 1 74 ? 18.312 -5.98 -8.086 1 67.06 74 LEU B CA 1
ATOM 1487 C C . LEU B 1 74 ? 19.719 -5.504 -7.746 1 67.06 74 LEU B C 1
ATOM 1489 O O . LEU B 1 74 ? 20.531 -6.281 -7.25 1 67.06 74 LEU B O 1
ATOM 1493 N N . VAL B 1 75 ? 19.891 -4.32 -7.969 1 64.81 75 VAL B N 1
ATOM 1494 C CA . VAL B 1 75 ? 21.188 -3.725 -7.656 1 64.81 75 VAL B CA 1
ATOM 1495 C C . VAL B 1 75 ? 21.422 -3.744 -6.148 1 64.81 75 VAL B C 1
ATOM 1497 O O . VAL B 1 75 ? 22.516 -4.098 -5.684 1 64.81 75 VAL B O 1
ATOM 1500 N N . LYS B 1 76 ? 20.391 -3.443 -5.414 1 64.25 76 LYS B N 1
ATOM 1501 C CA . LYS B 1 76 ? 20.5 -3.467 -3.957 1 64.25 76 LYS B CA 1
ATOM 1502 C C . LYS B 1 76 ? 20.766 -4.879 -3.449 1 64.25 76 LYS B C 1
ATOM 1504 O O . LYS B 1 76 ? 21.562 -5.066 -2.521 1 64.25 76 LYS B O 1
ATOM 1509 N N . THR B 1 77 ? 20.031 -5.754 -4.07 1 57.41 77 THR B N 1
ATOM 1510 C CA . THR B 1 77 ? 20.234 -7.148 -3.689 1 57.41 77 THR B CA 1
ATOM 1511 C C . THR B 1 77 ? 21.641 -7.609 -4.062 1 57.41 77 THR B C 1
ATOM 1513 O O . THR B 1 77 ? 22.297 -8.297 -3.283 1 57.41 77 THR B O 1
ATOM 1516 N N . LYS B 1 78 ? 22.062 -7.273 -5.281 1 58.78 78 LYS B N 1
ATOM 1517 C CA . LYS B 1 78 ? 23.422 -7.594 -5.691 1 58.78 78 LYS B CA 1
ATOM 1518 C C . LYS B 1 78 ? 24.453 -6.934 -4.77 1 58.78 78 LYS B C 1
ATOM 1520 O O . LYS B 1 78 ? 25.438 -7.555 -4.387 1 58.78 78 LYS B O 1
ATOM 1525 N N . GLU B 1 79 ? 24.125 -5.727 -4.465 1 55.31 79 GLU B N 1
ATOM 1526 C CA . GLU B 1 79 ? 25 -5.016 -3.545 1 55.31 79 GLU B CA 1
ATOM 1527 C C . GLU B 1 79 ? 25 -5.668 -2.164 1 55.31 79 GLU B C 1
ATOM 1529 O O . GLU B 1 79 ? 26.047 -5.746 -1.509 1 55.31 79 GLU B O 1
ATOM 1534 N N . PHE B 1 80 ? 23.859 -6.02 -1.796 1 48.75 80 PHE B N 1
ATOM 1535 C CA . PHE B 1 80 ? 23.719 -6.734 -0.531 1 48.75 80 PHE B CA 1
ATOM 1536 C C . PHE B 1 80 ? 24.5 -8.047 -0.567 1 48.75 80 PHE B C 1
ATOM 1538 O O . PHE B 1 80 ? 25.25 -8.352 0.351 1 48.75 80 PHE B O 1
ATOM 1545 N N . VAL B 1 81 ? 24.219 -8.797 -1.62 1 48.91 81 VAL B N 1
ATOM 1546 C CA . VAL B 1 81 ? 24.938 -10.055 -1.783 1 48.91 81 VAL B CA 1
ATOM 1547 C C . VAL B 1 81 ? 26.438 -9.789 -1.886 1 48.91 81 VAL B C 1
ATOM 1549 O O . VAL B 1 81 ? 27.25 -10.492 -1.264 1 48.91 81 VAL B O 1
ATOM 1552 N N . GLU B 1 82 ? 26.766 -8.797 -2.605 1 52.22 82 GLU B N 1
ATOM 1553 C CA . GLU B 1 82 ? 28.172 -8.453 -2.77 1 52.22 82 GLU B CA 1
ATOM 1554 C C . GLU B 1 82 ? 28.781 -7.957 -1.458 1 52.22 82 GLU B C 1
ATOM 1556 O O . GLU B 1 82 ? 29.938 -8.234 -1.16 1 52.22 82 GLU B O 1
ATOM 1561 N N . SER B 1 83 ? 27.984 -7.258 -0.762 1 48.78 83 SER B N 1
ATOM 1562 C CA . SER B 1 83 ? 28.469 -6.824 0.548 1 48.78 83 SER B CA 1
ATOM 1563 C C . SER B 1 83 ? 28.688 -8.016 1.476 1 48.78 83 SER B C 1
ATOM 1565 O O . SER B 1 83 ? 29.641 -8.023 2.26 1 48.78 83 SER B O 1
ATOM 1567 N N . PHE B 1 84 ? 27.703 -8.867 1.36 1 43.81 84 PHE B N 1
ATOM 1568 C CA . PHE B 1 84 ? 27.875 -10.102 2.123 1 43.81 84 PHE B CA 1
ATOM 1569 C C . PHE B 1 84 ? 29.062 -10.891 1.61 1 43.81 84 PHE B C 1
ATOM 1571 O O . PHE B 1 84 ? 29.844 -11.422 2.4 1 43.81 84 PHE B O 1
ATOM 1578 N N . ARG B 1 85 ? 29.156 -11.008 0.338 1 44.44 85 ARG B N 1
ATOM 1579 C CA . ARG B 1 85 ? 30.328 -11.672 -0.242 1 44.44 85 ARG B CA 1
ATOM 1580 C C . ARG B 1 85 ? 31.609 -10.961 0.161 1 44.44 85 ARG B C 1
ATOM 1582 O O . ARG B 1 85 ? 32.594 -11.609 0.49 1 44.44 85 ARG B O 1
ATOM 1589 N N . ALA B 1 86 ? 31.469 -9.766 0.034 1 46.69 86 ALA B N 1
ATOM 1590 C CA . ALA B 1 86 ? 32.656 -9.008 0.464 1 46.69 86 ALA B CA 1
ATOM 1591 C C . ALA B 1 86 ? 32.938 -9.25 1.939 1 46.69 86 ALA B C 1
ATOM 1593 O O . ALA B 1 86 ? 34.094 -9.398 2.324 1 46.69 86 ALA B O 1
ATOM 1594 N N . HIS B 1 87 ? 31.797 -9.25 2.688 1 42.22 87 HIS B N 1
ATOM 1595 C CA . HIS B 1 87 ? 31.984 -9.57 4.102 1 42.22 87 HIS B CA 1
ATOM 1596 C C . HIS B 1 87 ? 32.406 -11.023 4.289 1 42.22 87 HIS B C 1
ATOM 1598 O O . HIS B 1 87 ? 33.219 -11.336 5.164 1 42.22 87 HIS B O 1
ATOM 1604 N N . TRP B 1 88 ? 31.781 -11.773 3.494 1 40 88 TRP B N 1
ATOM 1605 C CA . TRP B 1 88 ? 32.156 -13.18 3.533 1 40 88 TRP B CA 1
ATOM 1606 C C . TRP B 1 88 ? 33.625 -13.344 3.123 1 40 88 TRP B C 1
ATOM 1608 O O . TRP B 1 88 ? 34.344 -14.133 3.727 1 40 88 TRP B O 1
ATOM 1618 N N . LYS B 1 89 ? 33.906 -12.672 2.055 1 43.75 89 LYS B N 1
ATOM 1619 C CA . LYS B 1 89 ? 35.312 -12.719 1.666 1 43.75 89 LYS B CA 1
ATOM 1620 C C . LYS B 1 89 ? 36.188 -12.188 2.781 1 43.75 89 LYS B C 1
ATOM 1622 O O . LYS B 1 89 ? 37.281 -12.719 3.021 1 43.75 89 LYS B O 1
ATOM 1627 N N . THR B 1 90 ? 35.625 -11.117 3.336 1 42.5 90 THR B N 1
ATOM 1628 C CA . THR B 1 90 ? 36.438 -10.562 4.414 1 42.5 90 THR B CA 1
ATOM 1629 C C . THR B 1 90 ? 36.406 -11.484 5.633 1 42.5 90 THR B C 1
ATOM 1631 O O . THR B 1 90 ? 37.469 -11.758 6.23 1 42.5 90 THR B O 1
ATOM 1634 N N . TYR B 1 91 ? 35.188 -11.852 5.891 1 39.38 91 TYR B N 1
ATOM 1635 C CA . TYR B 1 91 ? 35.125 -12.68 7.086 1 39.38 91 TYR B CA 1
ATOM 1636 C C . TYR B 1 91 ? 35.5 -14.117 6.777 1 39.38 91 TYR B C 1
ATOM 1638 O O . TYR B 1 91 ? 36.094 -14.797 7.613 1 39.38 91 TYR B O 1
ATOM 1646 N N . GLY B 1 92 ? 35.031 -14.555 5.625 1 38.53 92 GLY B N 1
ATOM 1647 C CA . GLY B 1 92 ? 35.438 -15.891 5.223 1 38.53 92 GLY B CA 1
ATOM 1648 C C . GLY B 1 92 ? 36.938 -16.031 5.125 1 38.53 92 GLY B C 1
ATOM 1649 O O . GLY B 1 92 ? 37.5 -17.062 5.516 1 38.53 92 GLY B O 1
ATOM 1650 N N . CYS B 1 93 ? 37.344 -14.945 4.438 1 42.59 93 CYS B N 1
ATOM 1651 C CA . CYS B 1 93 ? 38.812 -15.008 4.324 1 42.59 93 CYS B CA 1
ATOM 1652 C C . CYS B 1 93 ? 39.469 -14.805 5.68 1 42.59 93 CYS B C 1
ATOM 1654 O O . CYS B 1 93 ? 40.5 -15.406 5.965 1 42.59 93 CYS B O 1
ATOM 1656 N N . SER B 1 94 ? 38.75 -13.945 6.438 1 44.75 94 SER B N 1
ATOM 1657 C CA . SER B 1 94 ? 39.375 -13.805 7.746 1 44.75 94 SER B CA 1
ATOM 1658 C C . SER B 1 94 ? 39.312 -15.102 8.539 1 44.75 94 SER B C 1
ATOM 1660 O O . SER B 1 94 ? 40.188 -15.375 9.375 1 44.75 94 SER B O 1
ATOM 1662 N N . ILE B 1 95 ? 38.188 -15.812 8.25 1 38.19 95 ILE B N 1
ATOM 1663 C CA . ILE B 1 95 ? 38.094 -17.078 8.961 1 38.19 95 ILE B CA 1
ATOM 1664 C C . ILE B 1 95 ? 39.062 -18.109 8.344 1 38.19 95 ILE B C 1
ATOM 1666 O O . ILE B 1 95 ? 39.75 -18.812 9.07 1 38.19 95 ILE B O 1
ATOM 1670 N N . MET B 1 96 ? 38.938 -18.109 6.957 1 36.31 96 MET B N 1
ATOM 1671 C CA . MET B 1 96 ? 39.812 -19.062 6.281 1 36.31 96 MET B CA 1
ATOM 1672 C C . MET B 1 96 ? 41.281 -18.672 6.477 1 36.31 96 MET B C 1
ATOM 1674 O O . MET B 1 96 ? 42.156 -19.531 6.676 1 36.31 96 MET B O 1
ATOM 1678 N N . SER B 1 97 ? 41.5 -17.375 6.336 1 40.22 97 SER B N 1
ATOM 1679 C CA . SER B 1 97 ? 42.875 -16.984 6.605 1 40.22 97 SER B CA 1
ATOM 1680 C C . SER B 1 97 ? 43.281 -17.312 8.039 1 40.22 97 SER B C 1
ATOM 1682 O O . SER B 1 97 ? 44.375 -17.766 8.281 1 40.22 97 SER B O 1
ATOM 1684 N N . ASP B 1 98 ? 42.25 -17.141 8.922 1 38.62 98 ASP B N 1
ATOM 1685 C CA . ASP B 1 98 ? 42.594 -17.5 10.289 1 38.62 98 ASP B CA 1
ATOM 1686 C C . ASP B 1 98 ? 42.781 -19.016 10.422 1 38.62 98 ASP B C 1
ATOM 1688 O O . ASP B 1 98 ? 43.594 -19.484 11.203 1 38.62 98 ASP B O 1
ATOM 1692 N N . PHE B 1 99 ? 41.844 -19.688 9.734 1 38 99 PHE B N 1
ATOM 1693 C CA . PHE B 1 99 ? 41.938 -21.156 9.727 1 38 99 PHE B CA 1
ATOM 1694 C C . PHE B 1 99 ? 43.281 -21.609 9.188 1 38 99 PHE B C 1
ATOM 1696 O O . PHE B 1 99 ? 43.906 -22.531 9.727 1 38 99 PHE B O 1
ATOM 1703 N N . TRP B 1 100 ? 43.594 -20.953 8.109 1 38.47 100 TRP B N 1
ATOM 1704 C CA . TRP B 1 100 ? 44.844 -21.391 7.527 1 38.47 100 TRP B CA 1
ATOM 1705 C C . TRP B 1 100 ? 46.031 -20.906 8.367 1 38.47 100 TRP B C 1
ATOM 1707 O O . TRP B 1 100 ? 47.062 -21.578 8.453 1 38.47 100 TRP B O 1
ATOM 1717 N N . THR B 1 101 ? 45.844 -19.656 8.891 1 36.41 101 THR B N 1
ATOM 1718 C CA . THR B 1 101 ? 47.031 -19.203 9.633 1 36.41 101 THR B CA 1
ATOM 1719 C C . THR B 1 101 ? 47.156 -19.953 10.945 1 36.41 101 THR B C 1
ATOM 1721 O O . THR B 1 101 ? 48.25 -20.016 11.531 1 36.41 101 THR B O 1
ATOM 1724 N N . ASP B 1 102 ? 45.969 -20.328 11.477 1 36.72 102 ASP B N 1
ATOM 1725 C CA . ASP B 1 102 ? 46.312 -21.109 12.656 1 36.72 102 ASP B CA 1
ATOM 1726 C C . ASP B 1 102 ? 46.969 -22.422 12.273 1 36.72 102 ASP B C 1
ATOM 1728 O O . ASP B 1 102 ? 47.312 -23.234 13.141 1 36.72 102 ASP B O 1
ATOM 1732 N N . GLY B 1 103 ? 46.656 -23.094 11.219 1 32.94 103 GLY B N 1
ATOM 1733 C CA . GLY B 1 103 ? 47.594 -24.188 10.953 1 32.94 103 GLY B CA 1
ATOM 1734 C C . GLY B 1 103 ? 49 -23.734 10.758 1 32.94 103 GLY B C 1
ATOM 1735 O O . GLY B 1 103 ? 49.281 -22.562 10.453 1 32.94 103 GLY B O 1
ATOM 1736 N N . LYS B 1 104 ? 50.094 -24.438 11.539 1 32.03 104 LYS B N 1
ATOM 1737 C CA . LYS B 1 104 ? 51.531 -24.516 11.352 1 32.03 104 LYS B CA 1
ATOM 1738 C C . LYS B 1 104 ? 51.875 -24.688 9.883 1 32.03 104 LYS B C 1
ATOM 1740 O O . LYS B 1 104 ? 51.875 -25.812 9.359 1 32.03 104 LYS B O 1
ATOM 1745 N N . GLY B 1 105 ? 51.375 -24.078 8.906 1 29.42 105 GLY B N 1
ATOM 1746 C CA . GLY B 1 105 ? 51.906 -23.844 7.57 1 29.42 105 GLY B CA 1
ATOM 1747 C C . GLY B 1 105 ? 53.312 -23.266 7.578 1 29.42 105 GLY B C 1
ATOM 1748 O O . GLY B 1 105 ? 53.531 -22.141 8.023 1 29.42 105 GLY B O 1
ATOM 1749 N N . ARG B 1 106 ? 54.344 -24.109 7.816 1 30.98 106 ARG B N 1
ATOM 1750 C CA . ARG B 1 106 ? 55.281 -24.516 6.781 1 30.98 106 ARG B CA 1
ATOM 1751 C C . ARG B 1 106 ? 54.625 -24.469 5.402 1 30.98 106 ARG B C 1
ATOM 1753 O O . ARG B 1 106 ? 53.438 -24.766 5.258 1 30.98 106 ARG B O 1
ATOM 1760 N N . ALA B 1 107 ? 54.844 -23.406 4.617 1 32.69 107 ALA B N 1
ATOM 1761 C CA . ALA B 1 107 ? 54.625 -23.312 3.172 1 32.69 107 ALA B CA 1
ATOM 1762 C C . ALA B 1 107 ? 54.844 -24.672 2.502 1 32.69 107 ALA B C 1
ATOM 1764 O O . ALA B 1 107 ? 55.875 -25.312 2.699 1 32.69 107 ALA B O 1
ATOM 1765 N N . LEU B 1 108 ? 53.969 -25.734 2.518 1 25.84 108 LEU B N 1
ATOM 1766 C CA . LEU B 1 108 ? 54.625 -26.734 1.685 1 25.84 108 LEU B CA 1
ATOM 1767 C C . LEU B 1 108 ? 55.062 -26.125 0.365 1 25.84 108 LEU B C 1
ATOM 1769 O O . LEU B 1 108 ? 54.5 -25.141 -0.115 1 25.84 108 LEU B O 1
#

Foldseek 3Di:
DPPDPVVVPPPVVVVVVVVVVVVVVVVCVVVVPDPCVCVDPVNVVVVVVVVVVPPPDDDDDPCCVVPVVVVVVVVVVVVVVVVVVVVCCVVVCVVVVVVVVPPPDPPD/DPPDPVVVPPPVVVVVVVVVVVVVVVVCVVVVPDPCVCVDPVNVVVVVVVVVVPPPDDDDDPCCVVPVVVVVVVVVVVVVVVVVVVVCCVVVCVVVVVVVVVPPDPPD

Sequence (216 aa):
MKQSTLDKHNPTKQKLKEIAWDKFAEWGYEVGLAFNAVRTPSFQAFIHAVGDYGRGMPAPSYHQYRHTLLNKQLVKTKEFVESFRAHWKTYGCSIMSDFWTDGKGRALMKQSTLDKHNPTKQKLKEIAWDKFAEWGYEVGLAFNAVRTPSFQAFIHAVGDYGRGMPAPSYHQYRHTLLNKQLVKTKEFVESFRAHWKTYGCSIMSDFWTDGKGRAL

Secondary structure (DSSP, 8-state):
----TTSTT-HHHHHHHHHHHHHHHHHHHHHT--GGGGGSHHHHHHHHHHHHH-TTPPPPPHHIIIIIHHHHHHHHHHHHHHHHHHHHHHHHHHHHHHHHHSS-----/----TTTTT-HHHHHHHHHHHHHHHHHHHHHT--GGGGGSHHHHHHHHHHHHH-TTPPPPPHHIIIIIHHHHHHHHHHHHHHHHHHHHHHHHHHHHHHHHHHS-----

Organism: Cuscuta europaea (NCBI:txid41803)

pLDDT: mean 71.8, std 24.84, range [25.84, 98.56]

InterPro domains:
  IPR007021 Domain of unknown function DUF659 [PF04937] (60-108)

Solvent-accessible surface area (backbone atoms only — not comparable to full-atom values): 11524 Å² total; per-residue (Å²): 133,81,82,66,77,62,60,81,71,27,67,67,52,48,52,33,47,51,50,20,50,49,31,41,47,54,31,33,62,73,64,65,57,62,63,66,53,49,69,39,69,45,39,44,51,20,46,31,30,37,5,64,58,16,66,76,50,79,63,61,48,49,63,43,56,62,46,56,47,41,52,52,49,49,48,49,48,49,47,47,50,45,47,44,44,48,41,37,50,48,47,44,39,50,46,46,48,45,56,51,61,63,44,90,65,71,81,125,132,80,85,65,77,63,60,81,70,27,66,67,53,50,52,32,47,51,51,21,50,49,31,41,46,54,32,33,61,76,63,64,56,62,66,67,51,48,69,41,70,45,38,44,52,21,46,30,30,37,5,64,58,16,66,76,49,78,62,62,46,51,62,42,57,62,46,56,46,43,52,52,48,50,50,48,48,49,46,46,49,45,48,45,44,50,42,37,50,49,47,45,38,48,45,46,48,43,55,52,60,65,44,90,64,69,78,125

Radius of gyration: 26.79 Å; Cα contacts (8 Å, |Δi|>4): 200; chains: 2; bounding box: 110×58×52 Å